Protein AF-A0A9D6IR10-F1 (afdb_monomer_lite)

Structure (mmCIF, N/CA/C/O backbone):
data_AF-A0A9D6IR10-F1
#
_entry.id   AF-A0A9D6IR10-F1
#
loop_
_atom_site.group_PDB
_atom_site.id
_atom_site.type_symbol
_atom_site.label_atom_id
_atom_site.label_alt_id
_atom_site.label_comp_id
_atom_site.label_asym_id
_atom_site.label_entity_id
_atom_site.label_seq_id
_atom_site.pdbx_PDB_ins_code
_atom_site.Cartn_x
_atom_site.Cartn_y
_atom_site.Cartn_z
_atom_site.occupancy
_atom_site.B_iso_or_equiv
_atom_site.auth_seq_id
_atom_site.auth_comp_id
_atom_site.auth_asym_id
_atom_site.auth_atom_id
_atom_site.pdbx_PDB_model_num
ATOM 1 N N . MET A 1 1 ? 39.940 59.283 -10.645 1.00 39.09 1 MET A N 1
ATOM 2 C CA . MET A 1 1 ? 38.970 59.937 -11.542 1.00 39.09 1 MET A CA 1
ATOM 3 C C . MET A 1 1 ? 37.811 58.976 -11.679 1.00 39.09 1 MET A C 1
ATOM 5 O O . MET A 1 1 ? 38.055 57.796 -11.892 1.00 39.09 1 MET A O 1
ATOM 9 N N . ALA A 1 2 ? 36.616 59.454 -11.348 1.00 41.75 2 ALA A N 1
ATOM 10 C CA . ALA A 1 2 ? 35.380 58.697 -11.434 1.00 41.75 2 ALA A CA 1
ATOM 11 C C . ALA A 1 2 ? 34.982 58.565 -12.905 1.00 41.75 2 ALA A C 1
ATOM 13 O O . ALA A 1 2 ? 35.070 59.559 -13.619 1.00 41.75 2 ALA A O 1
ATOM 14 N N . ASP A 1 3 ? 34.515 57.387 -13.309 1.00 40.91 3 ASP A N 1
ATOM 15 C CA . ASP A 1 3 ? 33.682 57.254 -14.500 1.00 40.91 3 ASP A CA 1
ATOM 16 C C . ASP A 1 3 ? 32.403 56.494 -14.137 1.00 40.91 3 ASP A C 1
ATOM 18 O O . ASP A 1 3 ? 32.371 55.294 -13.867 1.00 40.91 3 ASP A O 1
ATOM 22 N N . GLU A 1 4 ? 31.395 57.342 -13.982 1.00 41.66 4 GLU A N 1
ATOM 23 C CA . GLU A 1 4 ? 29.959 57.216 -14.177 1.00 41.66 4 GLU A CA 1
ATOM 24 C C . GLU A 1 4 ? 29.429 55.892 -14.762 1.00 41.66 4 GLU A C 1
ATOM 26 O O . GLU A 1 4 ? 29.703 55.498 -15.895 1.00 41.66 4 GLU A O 1
ATOM 31 N N . VAL A 1 5 ? 28.548 55.255 -13.987 1.00 42.56 5 VAL A N 1
ATOM 32 C CA . VAL A 1 5 ? 27.621 54.221 -14.454 1.00 42.56 5 VAL A CA 1
ATOM 33 C C . VAL A 1 5 ? 26.553 54.878 -15.331 1.00 42.56 5 VAL A C 1
ATOM 35 O O . VAL A 1 5 ? 25.805 55.732 -14.858 1.00 42.56 5 VAL A O 1
ATOM 38 N N . LYS A 1 6 ? 26.412 54.413 -16.576 1.00 44.34 6 LYS A N 1
ATOM 39 C CA . LYS A 1 6 ? 25.227 54.647 -17.414 1.00 44.34 6 LYS A CA 1
ATOM 40 C C . LYS A 1 6 ? 24.589 53.309 -17.800 1.00 44.34 6 LYS A C 1
ATOM 42 O O . LYS A 1 6 ? 25.288 52.474 -18.372 1.00 44.34 6 LYS A O 1
ATOM 47 N N . PRO A 1 7 ? 23.287 53.093 -17.546 1.00 50.88 7 PRO A N 1
ATOM 48 C CA . PRO A 1 7 ? 22.561 51.965 -18.111 1.00 50.88 7 PRO A CA 1
ATOM 49 C C . PRO A 1 7 ? 21.920 52.351 -19.457 1.00 50.88 7 PRO A C 1
ATOM 51 O O . PRO A 1 7 ? 21.327 53.425 -19.565 1.00 50.88 7 PRO A O 1
ATOM 54 N N . PRO A 1 8 ? 21.961 51.466 -20.460 1.00 45.56 8 PRO A N 1
ATOM 55 C CA . PRO A 1 8 ? 20.918 51.390 -21.479 1.00 45.56 8 PRO A CA 1
ATOM 56 C C . PRO A 1 8 ? 20.295 49.985 -21.452 1.00 45.56 8 PRO A C 1
ATOM 58 O O . PRO A 1 8 ? 20.948 49.014 -21.094 1.00 45.56 8 PRO A O 1
ATOM 61 N N . GLU A 1 9 ? 19.057 49.722 -21.825 1.00 41.12 9 GLU A N 1
ATOM 62 C CA . GLU A 1 9 ? 17.855 50.496 -22.093 1.00 41.12 9 GLU A CA 1
ATOM 63 C C . GLU A 1 9 ? 16.722 49.469 -21.916 1.00 41.12 9 GLU A C 1
ATOM 65 O O . GLU A 1 9 ? 16.920 48.264 -22.093 1.00 41.12 9 GLU A O 1
ATOM 70 N N . SER A 1 10 ? 15.538 49.935 -21.537 1.00 49.16 10 SER A N 1
ATOM 71 C CA . SER A 1 10 ? 14.339 49.113 -21.392 1.00 49.16 10 SER A CA 1
ATOM 72 C C . SER A 1 10 ? 13.921 48.514 -22.743 1.00 49.16 10 SER A C 1
ATOM 74 O O . SER A 1 10 ? 13.229 49.162 -23.526 1.00 49.16 10 SER A O 1
ATOM 76 N N . GLY A 1 11 ? 14.304 47.265 -23.004 1.00 33.31 11 GLY A N 1
ATOM 77 C CA . GLY A 1 11 ? 13.780 46.467 -24.111 1.00 33.31 11 GLY A CA 1
ATOM 78 C C . GLY A 1 11 ? 12.398 45.910 -23.768 1.00 33.31 11 GLY A C 1
ATOM 79 O O . GLY A 1 11 ? 12.260 45.084 -22.870 1.00 33.31 11 GLY A O 1
ATOM 80 N N . SER A 1 12 ? 11.374 46.390 -24.472 1.00 46.75 12 SER A N 1
ATOM 81 C CA . SER A 1 12 ? 9.989 45.913 -24.372 1.00 46.75 12 SER A CA 1
ATOM 82 C C . SER A 1 12 ? 9.859 44.433 -24.784 1.00 46.75 12 SER A C 1
ATOM 84 O O . SER A 1 12 ? 10.605 43.987 -25.657 1.00 46.75 12 SER A O 1
ATOM 86 N N . PRO A 1 13 ? 8.912 43.665 -24.209 1.00 44.34 13 PRO A N 1
ATOM 87 C CA . PRO A 1 13 ? 8.677 42.278 -24.609 1.00 44.34 13 PRO A CA 1
ATOM 88 C C . PRO A 1 13 ? 8.084 42.181 -26.033 1.00 44.34 13 PRO A C 1
ATOM 90 O O . PRO A 1 13 ? 7.290 43.046 -26.415 1.00 44.34 13 PRO A O 1
ATOM 93 N N . PRO A 1 14 ? 8.424 41.140 -26.823 1.00 46.88 14 PRO A N 1
ATOM 94 C CA . PRO A 1 14 ? 7.794 40.880 -28.118 1.00 46.88 14 PRO A CA 1
ATOM 95 C C . PRO A 1 14 ? 6.318 40.432 -27.973 1.00 46.88 14 PRO A C 1
ATOM 97 O O . PRO A 1 14 ? 5.897 40.015 -26.890 1.00 46.88 14 PRO A O 1
ATOM 100 N N . PRO A 1 15 ? 5.514 40.575 -29.044 1.00 40.34 15 PRO A N 1
ATOM 101 C CA . PRO A 1 15 ? 4.059 40.730 -28.985 1.00 40.34 15 PRO A CA 1
ATOM 102 C C . PRO A 1 15 ? 3.294 39.461 -28.586 1.00 40.34 15 PRO A C 1
ATOM 104 O O . PRO A 1 15 ? 3.649 38.346 -28.959 1.00 40.34 15 PRO A O 1
ATOM 107 N N . GLN A 1 16 ? 2.180 39.662 -27.872 1.00 49.44 16 GLN A N 1
ATOM 108 C CA . GLN A 1 16 ? 1.134 38.656 -27.692 1.00 49.44 16 GLN A CA 1
ATOM 109 C C . GLN A 1 16 ? 0.425 38.413 -29.031 1.00 49.44 16 GLN A C 1
ATOM 111 O O . GLN A 1 16 ? -0.456 39.179 -29.418 1.00 49.44 16 GLN A O 1
ATOM 116 N N . GLU A 1 17 ? 0.782 37.336 -29.725 1.00 39.59 17 GLU A N 1
ATOM 117 C CA . GLU A 1 17 ? -0.039 36.787 -30.802 1.00 39.59 17 GLU A CA 1
ATOM 118 C C . GLU A 1 17 ? -0.965 35.688 -30.268 1.00 39.59 17 GLU A C 1
ATOM 120 O O . GLU A 1 17 ? -0.527 34.694 -29.694 1.00 39.59 17 GLU A O 1
ATOM 125 N N . GLY A 1 18 ? -2.265 35.876 -30.512 1.00 34.94 18 GLY A N 1
ATOM 126 C CA . GLY A 1 18 ? -3.213 34.783 -30.714 1.00 34.94 18 GLY A CA 1
ATOM 127 C C . GLY A 1 18 ? -3.841 34.169 -29.466 1.00 34.94 18 GLY A C 1
ATOM 128 O O . GLY A 1 18 ? -3.568 33.023 -29.124 1.00 34.94 18 GLY A O 1
ATOM 129 N N . VAL A 1 19 ? -4.806 34.868 -28.860 1.00 37.44 19 VAL A N 1
ATOM 130 C CA . VAL A 1 19 ? -5.859 34.206 -28.072 1.00 37.44 19 VAL A CA 1
ATOM 131 C C . VAL A 1 19 ? -6.667 33.325 -29.029 1.00 37.44 19 VAL A C 1
ATOM 133 O O . VAL A 1 19 ? -7.565 33.801 -29.721 1.00 37.44 19 VAL A O 1
ATOM 136 N N . GLN A 1 20 ? -6.338 32.038 -29.097 1.00 34.00 20 GLN A N 1
ATOM 137 C CA . GLN A 1 20 ? -7.156 31.060 -29.804 1.00 34.00 20 GLN A CA 1
ATOM 138 C C . GLN A 1 20 ? -8.337 30.698 -28.894 1.00 34.00 20 GLN A C 1
ATOM 140 O O . GLN A 1 20 ? -8.192 29.979 -27.906 1.00 34.00 20 GLN A O 1
ATOM 145 N N . SER A 1 21 ? -9.512 31.261 -29.187 1.00 48.38 21 SER A N 1
ATOM 146 C CA . SER A 1 21 ? -10.774 30.815 -28.593 1.00 48.38 21 SER A CA 1
ATOM 147 C C . SER A 1 21 ? -10.968 29.314 -28.860 1.00 48.38 21 SER A C 1
ATOM 149 O O . SER A 1 21 ? -10.614 28.851 -29.948 1.00 48.38 21 SER A O 1
ATOM 151 N N . PRO A 1 22 ? -11.513 28.532 -27.907 1.00 41.12 22 PRO A N 1
ATOM 152 C CA . PRO A 1 22 ? -11.775 27.118 -28.146 1.00 41.12 22 PRO A CA 1
ATOM 153 C C . PRO A 1 22 ? -12.749 26.951 -29.327 1.00 41.12 22 PRO A C 1
ATOM 155 O O . PRO A 1 22 ? -13.610 27.815 -29.528 1.00 41.12 22 PRO A O 1
ATOM 158 N N . PRO A 1 23 ? -12.614 25.875 -30.126 1.00 40.97 23 PRO A N 1
ATOM 159 C CA . PRO A 1 23 ? -13.434 25.673 -31.315 1.00 40.97 23 PRO A CA 1
ATOM 160 C C . PRO A 1 23 ? -14.930 25.642 -30.954 1.00 40.97 23 PRO A C 1
ATOM 162 O O . PRO A 1 23 ? -15.284 25.181 -29.863 1.00 40.97 23 PRO A O 1
ATOM 165 N N . PRO A 1 24 ? -15.815 26.131 -31.844 1.00 49.72 24 PRO A N 1
ATOM 166 C CA . PRO A 1 24 ? -17.250 26.112 -31.602 1.00 49.72 24 PRO A CA 1
ATOM 167 C C . PRO A 1 24 ? -17.727 24.676 -31.367 1.00 49.72 24 PRO A C 1
ATOM 169 O O . PRO A 1 24 ? -17.269 23.735 -32.019 1.00 49.72 24 PRO A O 1
ATOM 172 N N . ALA A 1 25 ? -18.635 24.513 -30.403 1.00 44.00 25 ALA A N 1
ATOM 173 C CA . ALA A 1 25 ? -19.250 23.226 -30.115 1.00 44.00 25 ALA A CA 1
ATOM 174 C C . ALA A 1 25 ? -19.924 22.667 -31.386 1.00 44.00 25 ALA A C 1
ATOM 176 O O . ALA A 1 25 ? -20.535 23.443 -32.124 1.00 44.00 25 ALA A O 1
ATOM 177 N N . PRO A 1 26 ? -19.833 21.351 -31.651 1.00 43.53 26 PRO A N 1
ATOM 178 C CA . PRO A 1 26 ? -20.508 20.743 -32.790 1.00 43.53 26 PRO A CA 1
ATOM 179 C C . PRO A 1 26 ? -22.015 21.008 -32.713 1.00 43.53 26 PRO A C 1
ATOM 181 O O . PRO A 1 26 ? -22.643 20.802 -31.671 1.00 43.53 26 PRO A O 1
ATOM 184 N N . GLU A 1 27 ? -22.573 21.495 -33.821 1.00 44.41 27 GLU A N 1
ATOM 185 C CA . GLU A 1 27 ? -23.997 21.778 -33.972 1.00 44.41 27 GLU A CA 1
ATOM 186 C C . GLU A 1 27 ? -24.821 20.521 -33.666 1.00 44.41 27 GLU A C 1
ATOM 188 O O . GLU A 1 27 ? -24.582 19.441 -34.213 1.00 44.41 27 GLU A O 1
ATOM 193 N N . ALA A 1 28 ? -25.807 20.655 -32.775 1.00 45.44 28 ALA A N 1
ATOM 194 C CA . ALA A 1 28 ? -26.810 19.618 -32.589 1.00 45.44 28 ALA A CA 1
ATOM 195 C C . ALA A 1 28 ? -27.564 19.425 -33.917 1.00 45.44 28 ALA A C 1
ATOM 197 O O . ALA A 1 28 ? -27.948 20.424 -34.533 1.00 45.44 28 ALA A O 1
ATOM 198 N N . PRO A 1 29 ? -27.802 18.182 -34.375 1.00 33.94 29 PRO A N 1
ATOM 199 C CA . PRO A 1 29 ? -28.503 17.960 -35.626 1.00 33.94 29 PRO A CA 1
ATOM 200 C C . PRO A 1 29 ? -29.891 18.602 -35.562 1.00 33.94 29 PRO A C 1
ATOM 202 O O . PRO A 1 29 ? -30.700 18.321 -34.674 1.00 33.94 29 PRO A O 1
ATOM 205 N N . VAL A 1 30 ? -30.131 19.488 -36.527 1.00 33.84 30 VAL A N 1
ATOM 206 C CA . VAL A 1 30 ? -31.415 20.123 -36.808 1.00 33.84 30 VAL A CA 1
ATOM 207 C C . VAL A 1 30 ? -32.464 19.027 -36.994 1.00 33.84 30 VAL A C 1
ATOM 209 O O . VAL A 1 30 ? -32.404 18.243 -37.941 1.00 33.84 30 VAL A O 1
ATOM 212 N N . ALA A 1 31 ? -33.442 18.980 -36.089 1.00 39.81 31 ALA A N 1
ATOM 213 C CA . ALA A 1 31 ? -34.666 18.214 -36.271 1.00 39.81 31 ALA A CA 1
ATOM 214 C C . ALA A 1 31 ? -35.485 18.872 -37.393 1.00 39.81 31 ALA A C 1
ATOM 216 O O . ALA A 1 31 ? -36.268 19.790 -37.163 1.00 39.81 31 ALA A O 1
ATOM 217 N N . GLY A 1 32 ? -35.246 18.441 -38.629 1.00 31.56 32 GLY A N 1
ATOM 218 C CA . GLY A 1 32 ? -36.067 18.787 -39.779 1.00 31.56 32 GLY A CA 1
ATOM 219 C C . GLY A 1 32 ? -37.165 17.748 -39.977 1.00 31.56 32 GLY A C 1
ATOM 220 O O . GLY A 1 32 ? -36.864 16.588 -40.244 1.00 31.56 32 GLY A O 1
ATOM 221 N N . GLY A 1 33 ? -38.423 18.184 -39.885 1.00 27.17 33 GLY A N 1
ATOM 222 C CA . GLY A 1 33 ? -39.567 17.446 -40.425 1.00 27.17 33 GLY A CA 1
ATOM 223 C C . GLY A 1 33 ? -40.806 17.420 -39.536 1.00 27.17 33 GLY A C 1
ATOM 224 O O . GLY A 1 33 ? -41.173 16.370 -39.023 1.00 27.17 33 GLY A O 1
ATOM 225 N N . GLU A 1 34 ? -41.483 18.561 -39.399 1.00 37.78 34 GLU A N 1
ATOM 226 C CA . GLU A 1 34 ? -42.936 18.583 -39.165 1.00 37.78 34 GLU A CA 1
ATOM 227 C C . GLU A 1 34 ? -43.646 18.070 -40.447 1.00 37.78 34 GLU A C 1
ATOM 229 O O . GLU A 1 34 ? -43.081 18.213 -41.537 1.00 37.78 34 GLU A O 1
ATOM 234 N N . PRO A 1 35 ? -44.868 17.498 -40.373 1.00 45.56 35 PRO A N 1
ATOM 235 C CA . PRO A 1 35 ? -46.001 18.406 -40.243 1.00 45.56 35 PRO A CA 1
ATOM 236 C C . PRO A 1 35 ? -47.174 17.935 -39.367 1.00 45.56 35 PRO A C 1
ATOM 238 O O . PRO A 1 35 ? -47.549 16.767 -39.315 1.00 45.56 35 PRO A O 1
ATOM 241 N N . ALA A 1 36 ? -47.824 18.969 -38.831 1.00 34.91 36 ALA A N 1
ATOM 242 C CA . ALA A 1 36 ? -49.267 19.147 -38.707 1.00 34.91 36 ALA A CA 1
ATOM 243 C C . ALA A 1 36 ? -50.008 18.440 -37.562 1.00 34.91 36 ALA A C 1
ATOM 245 O O . ALA A 1 36 ? -50.268 17.242 -37.562 1.00 34.91 36 ALA A O 1
ATOM 246 N N . GLY A 1 37 ? -50.519 19.272 -36.653 1.00 28.59 37 GLY A N 1
ATOM 247 C CA . GLY A 1 37 ? -51.637 18.916 -35.785 1.00 28.59 37 GLY A CA 1
ATOM 248 C C . GLY A 1 37 ? -51.801 19.900 -34.639 1.00 28.59 37 GLY A C 1
ATOM 249 O O . GLY A 1 37 ? -51.257 19.696 -33.560 1.00 28.59 37 GLY A O 1
ATOM 250 N N . GLY A 1 38 ? -52.518 20.998 -34.885 1.00 34.81 38 GLY A N 1
ATOM 251 C CA . GLY A 1 38 ? -52.788 22.039 -33.898 1.00 34.81 38 GLY A CA 1
ATOM 252 C C . GLY A 1 38 ? -53.452 21.533 -32.612 1.00 34.81 38 GLY A C 1
ATOM 253 O O . GLY A 1 38 ? -54.141 20.518 -32.594 1.00 34.81 38 GLY A O 1
ATOM 254 N N . GLY A 1 39 ? -53.269 22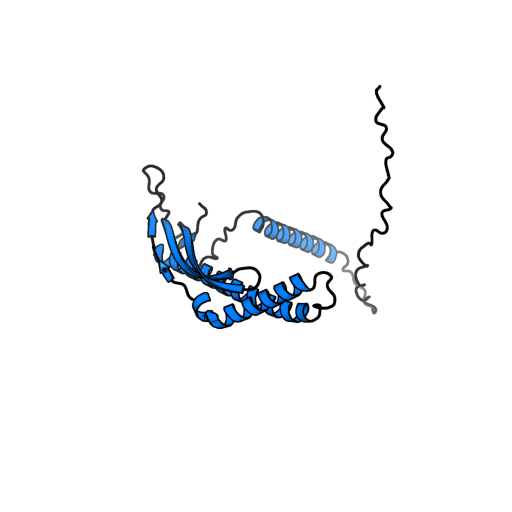.291 -31.527 1.00 36.72 39 GLY A N 1
ATOM 255 C CA . GLY A 1 39 ? -54.034 22.089 -30.296 1.00 36.72 39 GLY A CA 1
ATOM 256 C C . GLY A 1 39 ? -53.289 22.460 -29.017 1.00 36.72 39 GLY A C 1
ATOM 257 O O . GLY A 1 39 ? -52.692 21.614 -28.362 1.00 36.72 39 GLY A O 1
ATOM 258 N N . SER A 1 40 ? -53.357 23.741 -28.646 1.00 47.53 40 SER A N 1
ATOM 259 C CA . SER A 1 40 ? -53.513 24.193 -27.250 1.00 47.53 40 SER A CA 1
ATOM 260 C C . SER A 1 40 ? -52.714 23.462 -26.145 1.00 47.53 40 SER A C 1
ATOM 262 O O . SER A 1 40 ? -53.305 22.813 -25.287 1.00 47.53 40 SER A O 1
ATOM 264 N N . LYS A 1 41 ? -51.379 23.599 -26.082 1.00 39.50 41 LYS A N 1
ATOM 265 C CA . LYS A 1 41 ? -50.577 23.115 -24.923 1.00 39.50 41 LYS A CA 1
ATOM 266 C C . LYS A 1 41 ? -49.440 24.046 -24.471 1.00 39.50 41 LYS A C 1
ATOM 268 O O . LYS A 1 41 ? -48.590 23.652 -23.678 1.00 39.50 41 LYS A O 1
ATOM 273 N N . LYS A 1 42 ? -49.421 25.311 -24.910 1.00 41.84 42 LYS A N 1
ATOM 274 C CA . LYS A 1 42 ? -48.302 26.238 -24.625 1.00 41.84 42 LYS A CA 1
ATOM 275 C C . LYS A 1 42 ? -48.219 26.771 -23.182 1.00 41.84 42 LYS A C 1
ATOM 277 O O . LYS A 1 42 ? -47.240 27.431 -22.860 1.00 41.84 42 LYS A O 1
ATOM 282 N N . LYS A 1 43 ? -49.174 26.471 -22.289 1.00 44.16 43 LYS A N 1
ATOM 283 C CA . LYS A 1 43 ? -49.119 26.918 -20.877 1.00 44.16 43 LYS A CA 1
ATOM 284 C C . LYS A 1 43 ? -48.700 25.848 -19.859 1.00 44.16 43 LYS A C 1
ATOM 286 O O . LYS A 1 43 ? -48.306 26.217 -18.762 1.00 44.16 43 LYS A O 1
ATOM 291 N N . LEU A 1 44 ? -48.712 24.555 -20.204 1.00 39.22 44 LEU A N 1
ATOM 292 C CA . LEU A 1 44 ? -48.334 23.490 -19.255 1.00 39.22 44 LEU A CA 1
ATOM 293 C C . LEU A 1 44 ? -46.834 23.142 -19.271 1.00 39.22 44 LEU A C 1
ATOM 295 O O . LEU A 1 44 ? -46.294 22.718 -18.254 1.00 39.22 44 LEU A O 1
ATOM 299 N N . MET A 1 45 ? -46.138 23.358 -20.391 1.00 44.81 45 MET A N 1
ATOM 300 C CA . MET A 1 45 ? -44.713 23.009 -20.519 1.00 44.81 45 MET A CA 1
ATOM 301 C C . MET A 1 45 ? -43.771 24.006 -19.823 1.00 44.81 45 MET A C 1
ATOM 303 O O . MET A 1 45 ? -42.705 23.614 -19.356 1.00 44.81 45 MET A O 1
ATOM 307 N N . ALA A 1 46 ? -44.173 25.274 -19.671 1.00 48.03 46 ALA A N 1
ATOM 308 C CA . ALA A 1 46 ? -43.362 26.278 -18.974 1.00 48.03 46 ALA A CA 1
ATOM 309 C C . ALA A 1 46 ? -43.331 26.060 -17.446 1.00 48.03 46 ALA A C 1
ATOM 311 O O . ALA A 1 46 ? -42.299 26.268 -16.813 1.00 48.03 46 ALA A O 1
ATOM 312 N N . ALA A 1 47 ? -44.432 25.574 -16.859 1.00 48.50 47 ALA A N 1
ATOM 313 C CA . ALA A 1 47 ? -44.490 25.230 -15.437 1.00 48.50 47 ALA A CA 1
ATOM 314 C C . ALA A 1 47 ? -43.685 23.957 -15.120 1.00 48.50 47 ALA A C 1
ATOM 316 O O . ALA A 1 47 ? -42.995 23.903 -14.105 1.00 48.50 47 ALA A O 1
ATOM 317 N N . ALA A 1 48 ? -43.699 22.965 -16.017 1.00 50.75 48 ALA A N 1
ATOM 318 C CA . ALA A 1 48 ? -42.889 21.756 -15.869 1.00 50.75 48 ALA A CA 1
ATOM 319 C C . ALA A 1 48 ? -41.380 22.045 -15.997 1.00 50.75 48 ALA A C 1
ATOM 321 O O . ALA A 1 48 ? -40.590 21.504 -15.225 1.00 50.75 48 ALA A O 1
ATOM 322 N N . GLY A 1 49 ? -40.983 22.945 -16.907 1.00 49.84 49 GLY A N 1
ATOM 323 C CA . GLY A 1 49 ? -39.586 23.365 -17.066 1.00 49.84 49 GLY A CA 1
ATOM 324 C C . GLY A 1 49 ? -39.039 24.133 -15.858 1.00 49.84 49 GLY A C 1
ATOM 325 O O . GLY A 1 49 ? -37.922 23.869 -15.417 1.00 49.84 49 GLY A O 1
ATOM 326 N N . GLY A 1 50 ? -39.845 25.024 -15.268 1.00 54.09 50 GLY A N 1
ATOM 327 C CA . GLY A 1 50 ? -39.466 25.766 -14.060 1.00 54.09 50 GLY A CA 1
ATOM 328 C C . GLY A 1 50 ? -39.287 24.865 -12.836 1.00 54.09 50 GLY A C 1
ATOM 329 O O . GLY A 1 50 ? -38.313 25.013 -12.101 1.00 54.09 50 GLY A O 1
ATOM 330 N N . VAL A 1 51 ? -40.175 23.881 -12.652 1.00 60.44 51 VAL A N 1
ATOM 331 C CA . VAL A 1 51 ? -40.062 22.900 -11.560 1.00 60.44 51 VAL A CA 1
ATOM 332 C C . VAL A 1 51 ? -38.868 21.970 -11.780 1.00 60.44 51 VAL A C 1
ATOM 334 O O . VAL A 1 51 ? -38.127 21.716 -10.837 1.00 60.44 51 VAL A O 1
ATOM 337 N N . ALA A 1 52 ? -38.617 21.514 -13.011 1.00 58.91 52 ALA A N 1
ATOM 338 C CA . ALA A 1 52 ? -37.458 20.674 -13.315 1.00 58.91 52 ALA A CA 1
ATOM 339 C C . ALA A 1 52 ? -36.128 21.403 -13.064 1.00 58.91 52 ALA A C 1
ATOM 341 O O . ALA A 1 52 ? -35.212 20.817 -12.491 1.00 58.91 52 ALA A O 1
ATOM 342 N N . ALA A 1 53 ? -36.038 22.689 -13.417 1.00 64.12 53 ALA A N 1
ATOM 343 C CA . ALA A 1 53 ? -34.871 23.514 -13.119 1.00 64.12 53 ALA A CA 1
ATOM 344 C C . ALA A 1 53 ? -34.689 23.724 -11.606 1.00 64.12 53 ALA A C 1
ATOM 346 O O . ALA A 1 53 ? -33.576 23.599 -11.106 1.00 64.12 53 ALA A O 1
ATOM 347 N N . LEU A 1 54 ? -35.771 23.961 -10.858 1.00 63.34 54 LEU A N 1
ATOM 348 C CA . LEU A 1 54 ? -35.731 24.078 -9.395 1.00 63.34 54 LEU A CA 1
ATOM 349 C C . LEU A 1 54 ? -35.305 22.773 -8.715 1.00 63.34 54 LEU A C 1
ATOM 351 O O . LEU A 1 54 ? -34.518 22.805 -7.774 1.00 63.34 54 LEU A O 1
ATOM 355 N N . VAL A 1 55 ? -35.776 21.626 -9.211 1.00 69.25 55 VAL A N 1
ATOM 356 C CA . VAL A 1 55 ? -35.363 20.305 -8.721 1.00 69.25 55 VAL A CA 1
ATOM 357 C C . VAL A 1 55 ? -33.900 20.044 -9.061 1.00 69.25 55 VAL A C 1
ATOM 359 O O . VAL A 1 55 ? -33.164 19.596 -8.193 1.00 69.25 55 VAL A O 1
ATOM 362 N N . LEU A 1 56 ? -33.441 20.372 -10.271 1.00 66.94 56 LEU A N 1
ATOM 363 C CA . LEU A 1 56 ? -32.031 20.239 -10.646 1.00 66.94 56 LEU A CA 1
ATOM 364 C C . LEU A 1 56 ? -31.130 21.140 -9.803 1.00 66.94 56 LEU A C 1
ATOM 366 O O . LEU A 1 56 ? -30.115 20.671 -9.303 1.00 66.94 56 LEU A O 1
ATOM 370 N N . VAL A 1 57 ? -31.515 22.395 -9.576 1.00 69.69 57 VAL A N 1
ATOM 371 C CA . VAL A 1 57 ? -30.773 23.314 -8.703 1.00 69.69 57 VAL A CA 1
ATOM 372 C C . VAL A 1 57 ? -30.786 22.811 -7.260 1.00 69.69 57 VAL A C 1
ATOM 374 O O . VAL A 1 57 ? -29.740 22.805 -6.624 1.00 69.69 57 VAL A O 1
ATOM 377 N N . ALA A 1 58 ? -31.910 22.303 -6.752 1.00 63.38 58 ALA A N 1
ATOM 378 C CA . ALA A 1 58 ? -31.975 21.701 -5.421 1.00 63.38 58 ALA A CA 1
ATOM 379 C C . ALA A 1 58 ? -31.115 20.430 -5.312 1.00 63.38 58 ALA A C 1
ATOM 381 O O . ALA A 1 58 ? -30.443 20.240 -4.305 1.00 63.38 58 ALA A O 1
ATOM 382 N N . VAL A 1 59 ? -31.081 19.587 -6.347 1.00 67.56 59 VAL A N 1
ATOM 383 C CA . VAL A 1 59 ? -30.236 18.386 -6.412 1.00 67.56 59 VAL A CA 1
ATOM 384 C C . VAL A 1 59 ? -28.761 18.768 -6.488 1.00 67.56 59 VAL A C 1
ATOM 386 O O . VAL A 1 59 ? -27.958 18.186 -5.768 1.00 67.56 59 VAL A O 1
ATOM 389 N N . VAL A 1 60 ? -28.392 19.774 -7.282 1.00 63.44 60 VAL A N 1
ATOM 390 C CA . VAL A 1 60 ? -27.016 20.285 -7.360 1.00 63.44 60 VAL A CA 1
ATOM 391 C C . VAL A 1 60 ? -26.610 20.932 -6.039 1.00 63.44 60 VAL A C 1
ATOM 393 O O . VAL A 1 60 ? -25.532 20.634 -5.544 1.00 63.44 60 VAL A O 1
ATOM 396 N N . ILE A 1 61 ? -27.472 21.726 -5.400 1.00 60.31 61 ILE A N 1
ATOM 397 C CA . ILE A 1 61 ? -27.213 22.283 -4.065 1.00 60.31 61 ILE A CA 1
ATOM 398 C C . ILE A 1 61 ? -27.102 21.162 -3.028 1.00 60.31 61 ILE A C 1
ATOM 400 O O . ILE A 1 61 ? -26.203 21.215 -2.201 1.00 60.31 61 ILE A O 1
ATOM 404 N N . MET A 1 62 ? -27.935 20.117 -3.077 1.00 56.91 62 MET A N 1
ATOM 405 C CA . MET A 1 62 ? -27.801 18.954 -2.190 1.00 56.91 62 MET A CA 1
ATOM 406 C C . MET A 1 62 ? -26.516 18.162 -2.452 1.00 56.91 62 MET A C 1
ATOM 408 O O . MET A 1 62 ? -25.922 17.660 -1.502 1.00 56.91 62 MET A O 1
ATOM 412 N N . LEU A 1 63 ? -26.076 18.047 -3.707 1.00 54.50 63 LEU A N 1
ATOM 413 C CA . LEU A 1 63 ? -24.822 17.390 -4.078 1.00 54.50 63 LEU A CA 1
ATOM 414 C C . LEU A 1 63 ? -23.610 18.218 -3.637 1.00 54.50 63 LEU A C 1
ATOM 416 O O . LEU A 1 63 ? -22.680 17.657 -3.067 1.00 54.50 63 LEU A O 1
ATOM 420 N N . 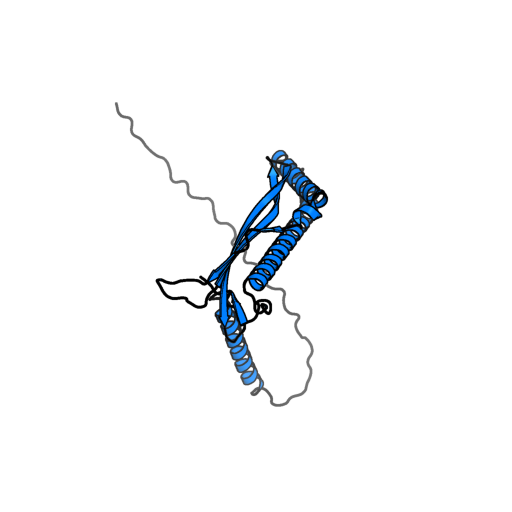VAL A 1 64 ? -23.657 19.542 -3.811 1.00 53.16 64 VAL A N 1
ATOM 421 C CA . VAL A 1 64 ? -22.599 20.480 -3.405 1.00 53.16 64 VAL A CA 1
ATOM 422 C C . VAL A 1 64 ? -22.542 20.629 -1.880 1.00 53.16 64 VAL A C 1
ATOM 424 O O . VAL A 1 64 ? -21.462 20.600 -1.294 1.00 53.16 64 VAL A O 1
ATOM 427 N N . ALA A 1 65 ? -23.693 20.683 -1.204 1.00 50.72 65 ALA A N 1
ATOM 428 C CA . ALA A 1 65 ? -23.781 20.666 0.257 1.00 50.72 65 ALA A CA 1
ATOM 429 C C . ALA A 1 65 ? -23.343 19.317 0.854 1.00 50.72 65 ALA A C 1
ATOM 431 O O . ALA A 1 65 ? -22.891 19.279 1.993 1.00 50.72 65 ALA A O 1
ATOM 432 N N . LYS A 1 66 ? -23.418 18.215 0.089 1.00 47.59 66 LYS A N 1
ATOM 433 C CA . LYS A 1 66 ? -22.798 16.929 0.450 1.00 47.59 66 LYS A CA 1
ATOM 434 C C . LYS A 1 66 ? -21.308 16.836 0.118 1.00 47.59 66 LYS A C 1
ATOM 436 O O . LYS A 1 66 ? -20.660 15.930 0.633 1.00 47.59 66 LYS A O 1
ATOM 441 N N . SER A 1 67 ? -20.761 17.717 -0.722 1.00 35.47 67 SER A N 1
ATOM 442 C CA . SER A 1 67 ? -19.351 17.668 -1.137 1.00 35.47 67 SER A CA 1
ATOM 443 C C . SER A 1 67 ? -18.461 18.738 -0.499 1.00 35.47 67 SER A C 1
ATOM 445 O O . SER A 1 67 ? -17.243 18.658 -0.626 1.00 35.47 67 SER A O 1
ATOM 447 N N . CYS A 1 68 ? -19.026 19.708 0.220 1.00 35.88 68 CYS A N 1
ATOM 448 C CA . CYS A 1 68 ? -18.275 20.695 0.996 1.00 35.88 68 CYS A CA 1
ATOM 449 C C . CYS A 1 68 ? -18.531 20.510 2.492 1.00 35.88 68 CYS A C 1
ATOM 451 O O . CYS A 1 68 ? -19.267 21.268 3.114 1.00 35.88 68 CYS A O 1
ATOM 453 N N . GLY A 1 69 ? -17.909 19.484 3.067 1.00 35.41 69 GLY A N 1
ATOM 454 C CA . GLY A 1 69 ? -17.938 19.257 4.506 1.00 35.41 69 GLY A CA 1
ATOM 455 C C . GLY A 1 69 ? -17.875 17.781 4.842 1.00 35.41 69 GLY A C 1
ATOM 456 O O . GLY A 1 69 ? -18.901 17.126 4.929 1.00 35.41 69 GLY A O 1
ATOM 457 N N . GLU A 1 70 ? -16.654 17.311 5.089 1.00 37.34 70 GLU A N 1
ATOM 458 C CA . GLU A 1 70 ? -16.363 16.098 5.853 1.00 37.34 70 GLU A CA 1
ATOM 459 C C . GLU A 1 70 ? -16.706 14.764 5.170 1.00 37.34 70 GLU A C 1
ATOM 461 O O . GLU A 1 70 ? -17.823 14.480 4.754 1.00 37.34 70 GLU A O 1
ATOM 466 N N . TYR A 1 71 ? -15.722 13.865 5.144 1.00 36.41 71 TYR A N 1
ATOM 467 C CA . TYR A 1 71 ? -15.920 12.433 4.923 1.00 36.41 71 TYR A CA 1
ATOM 468 C C . TYR A 1 71 ? -16.689 11.802 6.104 1.00 36.41 71 TYR A C 1
ATOM 470 O O . TYR A 1 71 ? -16.212 10.873 6.748 1.00 36.41 71 TYR A O 1
ATOM 478 N N . SER A 1 72 ? -17.876 12.313 6.420 1.00 36.38 72 SER A N 1
ATOM 479 C CA . SER A 1 72 ? -18.843 11.652 7.282 1.00 36.38 72 SER A CA 1
ATOM 480 C C . SER A 1 72 ? -19.881 11.037 6.364 1.00 36.38 72 SER A C 1
ATOM 482 O O . SER A 1 72 ? -20.840 11.686 5.956 1.00 36.38 72 SER A O 1
ATOM 484 N N . VAL A 1 73 ? -19.656 9.784 5.971 1.00 32.31 73 VAL A N 1
ATOM 485 C CA . VAL A 1 73 ? -20.715 8.969 5.379 1.00 32.31 73 VAL A CA 1
ATOM 486 C C . VAL A 1 73 ? -21.365 8.201 6.527 1.00 32.31 73 VAL A C 1
ATOM 488 O O . VAL A 1 73 ? -20.789 7.213 6.994 1.00 32.31 73 VAL A O 1
ATOM 491 N N . PRO A 1 74 ? -22.559 8.597 7.011 1.00 40.62 74 PRO A N 1
ATOM 492 C CA . PRO A 1 74 ? -23.292 7.776 7.954 1.00 40.62 74 PRO A CA 1
ATOM 493 C C . PRO A 1 74 ? -23.745 6.522 7.198 1.00 40.62 74 PRO A C 1
ATOM 495 O O . PRO A 1 74 ? -24.654 6.577 6.375 1.00 40.62 74 PRO A O 1
ATOM 498 N N . GLY A 1 75 ? -23.089 5.390 7.459 1.00 37.12 75 GLY A N 1
ATOM 499 C CA . GLY A 1 75 ? -23.521 4.079 6.967 1.00 37.12 75 GLY A CA 1
ATOM 500 C C . GLY A 1 75 ? -22.722 3.447 5.823 1.00 37.12 75 GLY A C 1
ATOM 501 O O . GLY A 1 75 ? -23.151 2.396 5.361 1.00 37.12 75 GLY A O 1
ATOM 502 N N . ALA A 1 76 ? -21.579 4.003 5.398 1.00 35.28 76 ALA A N 1
ATOM 503 C CA . ALA A 1 76 ? -20.692 3.356 4.408 1.00 35.28 76 ALA A CA 1
ATOM 504 C C . ALA A 1 76 ? -19.404 2.758 5.006 1.00 35.28 76 ALA A C 1
ATOM 506 O O . ALA A 1 76 ? -18.434 2.523 4.293 1.00 35.28 76 ALA A O 1
ATOM 507 N N . GLY A 1 77 ? -19.389 2.505 6.316 1.00 40.69 77 GLY A N 1
ATOM 508 C CA . GLY A 1 77 ? -18.437 1.572 6.916 1.00 40.69 77 GLY A CA 1
ATOM 509 C C . GLY A 1 77 ? -19.031 0.159 6.917 1.00 40.69 77 GLY A C 1
ATOM 510 O O . GLY A 1 77 ? -20.259 0.039 7.013 1.00 40.69 77 GLY A O 1
ATOM 511 N N . PRO A 1 78 ? -18.215 -0.909 6.823 1.00 40.50 78 PRO A N 1
ATOM 512 C CA . PRO A 1 78 ? -18.702 -2.275 7.016 1.00 40.50 78 PRO A CA 1
ATOM 513 C C . PRO A 1 78 ? -19.531 -2.358 8.308 1.00 40.50 78 PRO A C 1
ATOM 515 O O . PRO A 1 78 ? -19.281 -1.608 9.249 1.00 40.50 78 PRO A O 1
ATOM 518 N N . LYS A 1 79 ? -20.551 -3.230 8.371 1.00 43.38 79 LYS A N 1
ATOM 519 C CA . LYS A 1 79 ? -21.257 -3.514 9.636 1.00 43.38 79 LYS A CA 1
ATOM 520 C C . LYS A 1 79 ? -20.224 -4.080 10.612 1.00 43.38 79 LYS A C 1
ATOM 522 O O . LYS A 1 79 ? -19.924 -5.268 10.577 1.00 43.38 79 LYS A O 1
ATOM 527 N N . LEU A 1 80 ? -19.650 -3.204 11.425 1.00 47.81 80 LEU A N 1
ATOM 528 C CA . LEU A 1 80 ? -18.617 -3.550 12.381 1.00 47.81 80 LEU A CA 1
ATOM 529 C C . LEU A 1 80 ? -19.261 -4.449 13.442 1.00 47.81 80 LEU A C 1
ATOM 531 O O . LEU A 1 80 ? -20.270 -4.086 14.048 1.00 47.81 80 LEU A O 1
ATOM 535 N N . THR A 1 81 ? -18.702 -5.649 13.587 1.00 51.75 81 THR A N 1
ATOM 536 C CA . THR A 1 81 ? -18.999 -6.628 14.642 1.00 51.75 81 THR A CA 1
ATOM 537 C C . THR A 1 81 ? -18.980 -5.982 16.030 1.00 51.75 81 THR A C 1
ATOM 539 O O . THR A 1 81 ? -18.407 -4.910 16.186 1.00 51.75 81 THR A O 1
ATOM 542 N N . ASP A 1 82 ? -19.511 -6.643 17.061 1.00 60.31 82 ASP A N 1
ATOM 543 C CA . ASP A 1 82 ? -19.608 -6.087 18.428 1.00 60.31 82 ASP A CA 1
ATOM 544 C C . ASP A 1 82 ? -18.271 -5.650 19.075 1.00 60.31 82 ASP A C 1
ATOM 546 O O . ASP A 1 82 ? -18.284 -4.938 20.080 1.00 60.31 82 ASP A O 1
ATOM 550 N N . ASP A 1 83 ? -17.135 -6.009 18.475 1.00 78.56 83 ASP A N 1
ATOM 551 C CA . ASP A 1 83 ? -15.769 -5.791 18.954 1.00 78.56 83 ASP A CA 1
ATOM 552 C C . ASP A 1 83 ? -14.999 -4.758 18.097 1.00 78.56 83 ASP A C 1
ATOM 554 O O . ASP A 1 83 ? -14.885 -4.903 16.873 1.00 78.56 83 ASP A O 1
ATOM 558 N N . ALA A 1 84 ? -14.451 -3.726 18.752 1.00 77.69 84 ALA A N 1
ATOM 559 C CA . ALA A 1 84 ? -13.682 -2.646 18.134 1.00 77.69 84 ALA A CA 1
ATOM 560 C C . ALA A 1 84 ? -12.355 -3.126 17.514 1.00 77.69 84 ALA A C 1
ATOM 562 O O . ALA A 1 84 ? -11.901 -2.544 16.529 1.00 77.69 84 ALA A O 1
ATOM 563 N N . GLU A 1 85 ? -11.751 -4.206 18.020 1.00 84.19 85 GLU A N 1
ATOM 564 C CA . GLU A 1 85 ? -10.541 -4.778 17.415 1.00 84.19 85 GLU A CA 1
ATOM 565 C C . GLU A 1 85 ? -10.831 -5.419 16.062 1.00 84.19 85 GLU A C 1
ATOM 567 O O . GLU A 1 85 ? -10.116 -5.189 15.085 1.00 84.19 85 GLU A O 1
ATOM 572 N N . LYS A 1 86 ? -11.906 -6.210 15.982 1.00 84.75 86 LYS A N 1
ATOM 573 C CA . LYS A 1 86 ? -12.365 -6.814 14.723 1.00 84.75 86 LYS A CA 1
ATOM 574 C C . LYS A 1 86 ? -12.752 -5.739 13.716 1.00 84.75 86 LYS A C 1
ATOM 576 O O . LYS A 1 86 ? -12.420 -5.843 12.536 1.00 84.75 86 LYS A O 1
ATOM 581 N N . ALA A 1 87 ? -13.414 -4.693 14.203 1.00 81.75 87 ALA A N 1
ATOM 582 C CA . ALA A 1 87 ? -13.773 -3.534 13.412 1.00 81.75 87 ALA A CA 1
ATOM 583 C C . ALA A 1 87 ? -12.538 -2.823 12.830 1.00 81.75 87 ALA A C 1
ATOM 585 O O . ALA A 1 87 ? -12.492 -2.533 11.634 1.00 81.75 87 ALA A O 1
ATOM 586 N N . GLY A 1 88 ? -11.520 -2.600 13.664 1.00 86.44 88 GLY A N 1
ATOM 587 C CA . GLY A 1 88 ? -10.250 -2.009 13.262 1.00 86.44 88 GLY A CA 1
ATOM 588 C C . GLY A 1 88 ? -9.494 -2.859 12.246 1.00 86.44 88 GLY A C 1
ATOM 589 O O . GLY A 1 88 ? -9.108 -2.339 11.204 1.00 86.44 88 GLY A O 1
ATOM 590 N N . LYS A 1 89 ? -9.357 -4.172 12.480 1.00 89.25 89 LYS A N 1
ATOM 591 C CA . LYS A 1 89 ? -8.708 -5.099 11.533 1.00 89.25 89 LYS A CA 1
ATOM 592 C C . LYS A 1 89 ? -9.393 -5.097 10.167 1.00 89.25 89 LYS A C 1
ATOM 594 O O . LYS A 1 89 ? -8.720 -4.909 9.164 1.00 89.25 89 LYS A O 1
ATOM 599 N N . SER A 1 90 ? -10.724 -5.189 10.131 1.00 87.12 90 SER A N 1
ATOM 600 C CA . SER A 1 90 ? -11.479 -5.143 8.871 1.00 87.12 90 SER A CA 1
ATOM 601 C C . SER A 1 90 ? -11.273 -3.832 8.105 1.00 87.12 90 SER A C 1
ATOM 603 O O . SER A 1 90 ? -11.227 -3.835 6.875 1.00 87.12 90 SER A O 1
ATOM 605 N N . LEU A 1 91 ? -11.132 -2.707 8.813 1.00 88.19 91 LEU A N 1
ATOM 606 C CA . LEU A 1 91 ? -10.831 -1.428 8.177 1.00 88.19 91 LEU A CA 1
ATOM 607 C C . LEU A 1 91 ? -9.395 -1.380 7.636 1.00 88.19 91 LEU A C 1
ATOM 609 O O . LEU A 1 91 ? -9.181 -0.839 6.554 1.00 88.19 91 LEU A O 1
ATOM 613 N N . VAL A 1 92 ? -8.425 -1.957 8.350 1.00 91.88 92 VAL A N 1
ATOM 614 C CA . VAL A 1 92 ? -7.040 -2.097 7.867 1.00 91.88 92 VAL A CA 1
ATOM 615 C C . VAL A 1 92 ? -7.000 -2.973 6.619 1.00 91.88 92 VAL A C 1
ATOM 617 O O . VAL A 1 92 ? -6.390 -2.570 5.633 1.00 91.88 92 VAL A O 1
ATOM 620 N N . ASP A 1 93 ? -7.713 -4.100 6.617 1.00 90.75 93 ASP A N 1
ATOM 621 C CA . ASP A 1 93 ? -7.801 -4.994 5.460 1.00 90.75 93 ASP A CA 1
ATOM 622 C C . ASP A 1 93 ? -8.323 -4.258 4.220 1.00 90.75 93 ASP A C 1
ATOM 624 O O . ASP A 1 93 ? -7.738 -4.344 3.140 1.00 90.75 93 ASP A O 1
ATOM 628 N N . PHE A 1 94 ? -9.368 -3.444 4.388 1.00 91.19 94 PHE A N 1
ATOM 629 C CA . PHE A 1 94 ? -9.897 -2.605 3.314 1.00 91.19 94 PHE A CA 1
ATOM 630 C C . PHE A 1 94 ? -8.879 -1.563 2.808 1.00 91.19 94 PHE A C 1
ATOM 632 O O . PHE A 1 94 ? -8.758 -1.341 1.600 1.00 91.19 94 PHE A O 1
ATOM 639 N N . GLN A 1 95 ? -8.127 -0.913 3.704 1.00 92.31 95 GLN A N 1
ATOM 640 C CA . GLN A 1 95 ? -7.090 0.054 3.309 1.00 92.31 95 GLN A CA 1
ATOM 641 C C . GLN A 1 95 ? -5.937 -0.624 2.556 1.00 92.31 95 GLN A C 1
ATOM 643 O O . GLN A 1 95 ? -5.423 -0.073 1.580 1.00 92.31 95 GLN A O 1
ATOM 648 N N . GLU A 1 96 ? -5.549 -1.826 2.975 1.00 92.00 96 GLU A N 1
ATOM 649 C CA . GLU A 1 96 ? -4.505 -2.621 2.330 1.00 92.00 96 GLU A CA 1
ATOM 650 C C . GLU A 1 96 ? -4.951 -3.177 0.970 1.00 92.00 96 GLU A C 1
ATOM 652 O O . GLU A 1 96 ? -4.168 -3.174 0.015 1.00 92.00 96 GLU A O 1
ATOM 657 N N . GLU A 1 97 ? -6.223 -3.552 0.818 1.00 92.00 97 GLU A N 1
ATOM 658 C CA . GLU A 1 97 ? -6.809 -3.894 -0.481 1.00 92.00 97 GLU A CA 1
ATOM 659 C C . GLU A 1 97 ? -6.800 -2.688 -1.431 1.00 92.00 97 GLU A C 1
ATOM 661 O O . GLU A 1 97 ? -6.363 -2.797 -2.580 1.00 92.00 97 GLU A O 1
ATOM 666 N N . LYS A 1 98 ? -7.191 -1.505 -0.943 1.00 92.38 98 LYS A N 1
ATOM 667 C CA . LYS A 1 98 ? -7.121 -0.260 -1.719 1.00 92.38 98 LYS A CA 1
ATOM 668 C C . LYS A 1 98 ? -5.687 0.065 -2.146 1.00 92.38 98 LYS A C 1
ATOM 670 O O . LYS A 1 98 ? -5.466 0.462 -3.291 1.00 92.38 98 LYS A O 1
ATOM 675 N N . ARG A 1 99 ? -4.703 -0.126 -1.260 1.00 92.69 99 ARG A N 1
ATOM 676 C CA . ARG A 1 99 ? -3.274 0.016 -1.588 1.00 92.69 99 ARG A CA 1
ATOM 677 C C . ARG A 1 99 ? -2.872 -0.950 -2.702 1.00 92.69 99 ARG A C 1
ATOM 679 O O . ARG A 1 99 ? -2.229 -0.536 -3.667 1.00 92.69 99 ARG A O 1
ATOM 686 N N . TRP A 1 100 ? -3.259 -2.219 -2.589 1.00 94.56 100 TRP A N 1
ATOM 687 C CA . TRP A 1 100 ? -2.968 -3.236 -3.597 1.00 94.56 100 TRP A CA 1
ATOM 688 C C . TRP A 1 100 ? -3.591 -2.905 -4.964 1.00 94.56 100 TRP A C 1
ATOM 690 O O . TRP A 1 100 ? -2.927 -3.032 -5.993 1.00 94.56 100 TRP A O 1
ATOM 700 N N . LEU A 1 101 ? -4.833 -2.419 -4.993 1.00 94.50 101 LEU A N 1
ATOM 701 C CA . LEU A 1 101 ? -5.478 -1.933 -6.217 1.00 94.50 101 LEU A CA 1
ATOM 702 C C . LEU A 1 101 ? -4.748 -0.723 -6.814 1.00 94.50 101 LEU A C 1
ATOM 704 O O . LEU A 1 101 ? -4.520 -0.681 -8.021 1.00 94.50 101 LEU A O 1
ATO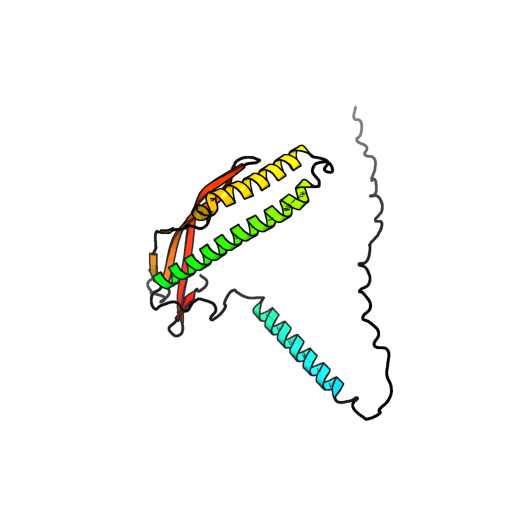M 708 N N . GLY A 1 102 ? -4.314 0.226 -5.981 1.00 93.88 102 GLY A N 1
ATOM 709 C CA . GLY A 1 102 ? -3.520 1.374 -6.429 1.00 93.88 102 GLY A CA 1
ATOM 710 C C . GLY A 1 102 ? -2.187 0.968 -7.066 1.00 93.88 102 GLY A C 1
ATOM 711 O O . GLY A 1 102 ? -1.777 1.551 -8.069 1.00 93.88 102 GLY A O 1
ATOM 712 N N . LEU A 1 103 ? -1.532 -0.065 -6.530 1.00 93.94 103 LEU A N 1
ATOM 713 C CA . LEU A 1 103 ? -0.310 -0.630 -7.102 1.00 93.94 103 LEU A CA 1
ATOM 714 C C . LEU A 1 103 ? -0.552 -1.305 -8.460 1.00 93.94 103 LEU A C 1
ATOM 716 O O . LEU A 1 103 ? 0.242 -1.108 -9.376 1.00 93.94 103 LEU A O 1
ATOM 720 N N . GLN A 1 104 ? -1.646 -2.058 -8.610 1.00 95.62 104 GLN A N 1
ATOM 721 C CA . GLN A 1 104 ? -2.029 -2.638 -9.904 1.00 95.62 104 GLN A CA 1
ATOM 722 C C . GLN A 1 104 ? -2.314 -1.549 -10.942 1.00 95.62 104 GLN A C 1
ATOM 724 O O . GLN A 1 104 ? -1.742 -1.582 -12.026 1.00 95.62 104 GLN A O 1
ATOM 729 N N . TYR A 1 105 ? -3.090 -0.528 -10.572 1.00 94.94 105 TYR A N 1
ATOM 730 C CA . TYR A 1 105 ? -3.378 0.605 -11.451 1.00 94.94 105 TYR A CA 1
ATOM 731 C C . TYR A 1 105 ? -2.108 1.350 -11.885 1.00 94.94 105 TYR A C 1
ATOM 733 O O . TYR A 1 105 ? -1.960 1.715 -13.049 1.00 94.94 105 TYR A O 1
ATOM 741 N N . ALA A 1 106 ? -1.159 1.565 -10.967 1.00 93.12 106 ALA A N 1
ATOM 742 C CA . ALA A 1 106 ? 0.121 2.186 -11.301 1.00 93.12 106 ALA A CA 1
ATOM 743 C C . ALA A 1 106 ? 0.937 1.339 -12.287 1.00 93.12 106 ALA A C 1
ATOM 745 O O . ALA A 1 106 ? 1.592 1.901 -13.163 1.00 93.12 106 ALA A O 1
ATOM 746 N N . ARG A 1 107 ? 0.892 0.010 -12.153 1.00 94.75 107 ARG A N 1
ATOM 747 C CA . ARG A 1 107 ? 1.518 -0.920 -13.092 1.00 94.75 107 ARG A CA 1
ATOM 748 C C . ARG A 1 107 ? 0.866 -0.855 -14.469 1.00 94.75 107 ARG A C 1
ATOM 750 O O . ARG A 1 107 ? 1.592 -0.673 -15.436 1.00 94.75 107 ARG A O 1
ATOM 757 N N . ASP A 1 108 ? -0.458 -0.932 -14.548 1.00 93.94 108 ASP A N 1
ATOM 758 C CA . ASP A 1 108 ? -1.178 -0.899 -15.828 1.00 93.94 108 ASP A CA 1
ATOM 759 C C . ASP A 1 108 ? -0.934 0.430 -16.556 1.00 93.94 108 ASP A C 1
ATOM 761 O O . ASP A 1 108 ? -0.526 0.450 -17.712 1.00 93.94 108 ASP A O 1
ATOM 765 N N . LYS A 1 109 ? -1.015 1.555 -15.833 1.00 92.31 109 LYS A N 1
ATOM 766 C CA . LYS A 1 109 ? -0.704 2.876 -16.392 1.00 92.31 109 LYS A CA 1
ATOM 767 C C . LYS A 1 109 ? 0.729 2.976 -16.931 1.00 92.31 109 LYS A C 1
ATOM 769 O O . LYS A 1 109 ? 0.954 3.660 -17.925 1.00 92.31 109 LYS A O 1
ATOM 774 N N . ARG A 1 110 ? 1.712 2.371 -16.256 1.00 92.00 110 ARG A N 1
ATOM 775 C CA . ARG A 1 110 ? 3.116 2.385 -16.705 1.00 92.00 110 ARG A CA 1
ATOM 776 C C . ARG A 1 110 ? 3.327 1.495 -17.927 1.00 92.00 110 ARG A C 1
ATOM 778 O O . ARG A 1 110 ? 4.086 1.884 -18.805 1.00 92.00 110 ARG A O 1
ATOM 785 N N . ASP A 1 111 ? 2.640 0.360 -18.004 1.00 92.31 111 ASP A N 1
ATOM 786 C CA . ASP A 1 111 ? 2.664 -0.544 -19.161 1.00 92.31 111 ASP A CA 1
ATOM 787 C C . ASP A 1 111 ? 2.098 0.143 -20.419 1.00 92.31 111 ASP A C 1
ATOM 789 O O . ASP A 1 111 ? 2.743 0.177 -21.472 1.00 92.31 111 ASP A O 1
ATOM 793 N N . ASP A 1 112 ? 0.963 0.835 -20.271 1.00 88.69 112 ASP A N 1
ATOM 794 C CA . ASP A 1 112 ? 0.371 1.654 -21.335 1.00 88.69 112 ASP A CA 1
ATOM 795 C C . ASP A 1 112 ? 1.325 2.778 -21.786 1.00 88.69 112 ASP A C 1
ATOM 797 O O . ASP A 1 112 ? 1.514 3.031 -22.979 1.00 88.69 112 ASP A O 1
ATOM 801 N N . GLN A 1 113 ? 1.969 3.454 -20.827 1.00 84.50 113 GLN A N 1
ATOM 802 C CA . GLN A 1 113 ? 2.915 4.538 -21.108 1.00 84.50 113 GLN A CA 1
ATOM 803 C C . GLN A 1 113 ? 4.216 4.053 -21.751 1.00 84.50 113 GLN A C 1
ATOM 805 O O . GLN A 1 113 ? 4.778 4.777 -22.569 1.00 84.50 113 GLN A O 1
ATOM 810 N N . MET A 1 114 ? 4.683 2.850 -21.418 1.00 83.12 114 MET A N 1
ATOM 811 C CA . MET A 1 114 ? 5.877 2.240 -22.007 1.00 83.12 114 MET A CA 1
ATOM 812 C C . MET A 1 114 ? 5.720 2.030 -23.509 1.00 83.12 114 MET A C 1
ATOM 814 O O . MET A 1 114 ? 6.607 2.392 -24.287 1.00 83.12 114 MET A O 1
ATOM 818 N N . SER A 1 115 ? 4.561 1.514 -23.919 1.00 75.12 115 SER A N 1
ATOM 819 C CA . SER A 1 115 ? 4.230 1.332 -25.333 1.00 75.12 115 SER A CA 1
ATOM 820 C C . SER A 1 115 ? 4.270 2.665 -26.081 1.00 75.12 115 SER A C 1
ATOM 822 O O . SER A 1 115 ? 4.881 2.756 -27.142 1.00 75.12 115 SER A O 1
ATOM 824 N N . TYR A 1 116 ? 3.715 3.726 -25.485 1.00 77.75 116 TYR A N 1
ATOM 825 C CA . TYR A 1 116 ? 3.784 5.072 -26.049 1.00 77.75 116 TYR A CA 1
ATOM 826 C C . TYR A 1 116 ? 5.227 5.598 -26.105 1.00 77.75 116 TYR A C 1
ATOM 828 O O . TYR A 1 116 ? 5.664 6.038 -27.161 1.00 77.75 116 TYR A O 1
ATOM 836 N N . TRP A 1 117 ? 5.999 5.524 -25.014 1.00 75.25 117 TRP A N 1
ATOM 837 C CA . TRP A 1 117 ? 7.345 6.106 -24.942 1.00 75.25 117 TRP A CA 1
ATOM 838 C C . TRP A 1 117 ? 8.376 5.414 -25.834 1.00 75.25 117 TRP A C 1
ATOM 840 O O . TRP A 1 117 ? 9.221 6.079 -26.430 1.00 75.25 117 TRP A O 1
ATOM 850 N N . SER A 1 118 ? 8.288 4.096 -26.004 1.00 72.62 118 SER A N 1
ATOM 851 C CA . SER A 1 118 ? 9.199 3.361 -26.891 1.00 72.62 118 SER A CA 1
ATOM 852 C C . SER A 1 118 ? 9.218 3.899 -28.335 1.00 72.62 118 SER A C 1
ATOM 854 O O . SER A 1 118 ? 10.254 3.835 -28.994 1.00 72.62 118 SER A O 1
ATOM 856 N N . GLY A 1 119 ? 8.123 4.516 -28.800 1.00 73.25 119 GLY A N 1
ATOM 857 C CA . GLY A 1 119 ? 8.015 5.111 -30.135 1.00 73.25 119 GLY A CA 1
ATOM 858 C C . GLY A 1 119 ? 8.720 6.460 -30.325 1.00 73.25 119 GLY A C 1
ATOM 859 O O . GLY A 1 119 ? 8.859 6.899 -31.464 1.00 73.25 119 GLY A O 1
ATOM 860 N N . PHE A 1 120 ? 9.176 7.124 -29.254 1.00 74.50 120 PHE A N 1
ATOM 861 C CA . PHE A 1 120 ? 9.714 8.496 -29.317 1.00 74.50 120 PHE A CA 1
ATOM 862 C C . PHE A 1 120 ? 11.200 8.621 -28.964 1.00 74.50 120 PHE A C 1
ATOM 864 O O . PHE A 1 120 ? 11.716 9.732 -28.997 1.00 74.50 120 PHE A O 1
ATOM 871 N N . VAL A 1 121 ? 11.909 7.525 -28.663 1.00 70.50 121 VAL A N 1
ATOM 872 C CA . VAL A 1 121 ? 13.310 7.548 -28.172 1.00 70.50 121 VAL A CA 1
ATOM 873 C C . VAL A 1 121 ? 14.264 8.349 -29.067 1.00 70.50 121 VAL A C 1
ATOM 875 O O . VAL A 1 121 ? 15.189 8.962 -28.553 1.00 70.50 121 VAL A O 1
ATOM 878 N N . GLY A 1 122 ? 14.029 8.390 -30.381 1.00 66.06 122 GLY A N 1
ATOM 879 C CA . GLY A 1 122 ? 14.846 9.147 -31.343 1.00 66.06 122 GLY A CA 1
ATOM 880 C C . GLY A 1 122 ? 14.319 10.540 -31.708 1.00 66.06 122 GLY A C 1
ATOM 881 O O . GLY A 1 122 ? 14.843 11.154 -32.631 1.00 66.06 122 GLY A O 1
ATOM 882 N N . LEU A 1 123 ? 13.257 11.016 -31.051 1.00 70.25 123 LEU A N 1
ATOM 883 C CA . LEU A 1 123 ? 12.590 12.295 -31.342 1.00 70.25 123 LEU A CA 1
ATOM 884 C C . LEU A 1 123 ? 12.700 13.307 -30.190 1.00 70.25 123 LEU A C 1
ATOM 886 O O . LEU A 1 123 ? 12.176 14.414 -30.293 1.00 70.25 123 LEU A O 1
ATOM 890 N N . VAL A 1 124 ? 13.344 12.925 -29.087 1.00 77.19 124 VAL A N 1
ATOM 891 C CA . VAL A 1 124 ? 13.554 13.767 -27.903 1.00 77.19 124 VAL A CA 1
ATOM 892 C C . VAL A 1 124 ? 14.972 14.323 -27.867 1.00 77.19 124 VAL A C 1
ATOM 894 O O . VAL A 1 124 ? 15.927 13.638 -28.215 1.00 77.19 124 VAL A O 1
ATOM 897 N N . GLU A 1 125 ? 15.086 15.569 -27.411 1.00 75.50 125 GLU A N 1
ATOM 898 C CA . GLU A 1 125 ? 16.343 16.323 -27.341 1.00 75.50 125 GLU A CA 1
ATOM 899 C C . GLU A 1 125 ? 17.349 15.713 -26.347 1.00 75.50 125 GLU A C 1
ATOM 901 O O . GLU A 1 125 ? 18.545 15.677 -26.626 1.00 75.50 125 GLU A O 1
ATOM 906 N N . ASP A 1 126 ? 16.866 15.156 -25.230 1.00 81.88 126 ASP A N 1
ATOM 907 C CA . ASP A 1 126 ? 17.681 14.405 -24.266 1.00 81.88 126 ASP A CA 1
ATOM 908 C C . ASP A 1 126 ? 17.401 12.898 -24.360 1.00 81.88 126 ASP A C 1
ATOM 910 O O . ASP A 1 126 ? 16.590 12.318 -23.631 1.00 81.88 126 ASP A O 1
ATOM 914 N N . GLU A 1 127 ? 18.090 12.246 -25.295 1.00 85.06 127 GLU A N 1
ATOM 915 C CA . GLU A 1 127 ? 17.973 10.807 -25.537 1.00 85.06 127 GLU A CA 1
ATOM 916 C C . GLU A 1 127 ? 18.438 9.962 -24.332 1.00 85.06 127 GLU A C 1
ATOM 918 O O . GLU A 1 127 ? 17.935 8.856 -24.106 1.00 85.06 127 GLU A O 1
ATOM 923 N N . THR A 1 128 ? 19.386 10.463 -23.533 1.00 85.31 128 THR A N 1
ATOM 924 C CA . THR A 1 128 ? 19.971 9.700 -22.420 1.00 85.31 128 THR A CA 1
ATOM 925 C C . THR A 1 128 ? 19.017 9.638 -21.235 1.00 85.31 128 THR A C 1
ATOM 927 O O . THR A 1 128 ? 18.751 8.542 -20.728 1.00 85.31 128 THR A O 1
ATOM 930 N N . ASP A 1 129 ? 18.453 10.776 -20.817 1.00 84.38 129 ASP A N 1
ATOM 931 C CA . ASP A 1 129 ? 17.425 10.790 -19.770 1.00 84.38 129 ASP A CA 1
ATOM 932 C C . ASP A 1 129 ? 16.213 9.951 -20.189 1.00 84.38 129 ASP A C 1
ATOM 934 O O . ASP A 1 129 ? 15.683 9.155 -19.409 1.00 84.38 129 ASP A O 1
ATOM 938 N N . TYR A 1 130 ? 15.835 10.029 -21.465 1.00 85.50 130 TYR A N 1
ATOM 939 C CA . TYR A 1 130 ? 14.707 9.273 -21.985 1.00 85.50 130 TYR A CA 1
ATOM 940 C C . TYR A 1 130 ? 14.926 7.753 -21.965 1.00 85.50 130 TYR A C 1
ATOM 942 O O . TYR A 1 130 ? 14.052 7.005 -21.514 1.00 85.50 130 TYR A O 1
ATOM 950 N N . LYS A 1 131 ? 16.106 7.273 -22.381 1.00 86.12 131 LYS A N 1
ATOM 951 C CA . LYS A 1 131 ? 16.480 5.851 -22.272 1.00 86.12 131 LYS A CA 1
ATOM 952 C C . LYS A 1 131 ? 16.505 5.381 -20.820 1.00 86.12 131 LYS A C 1
ATOM 954 O O . LYS A 1 131 ? 15.997 4.300 -20.518 1.00 86.12 131 LYS A O 1
ATOM 959 N N . ASN A 1 132 ? 17.034 6.197 -19.909 1.00 88.88 132 ASN A N 1
ATOM 960 C CA . ASN A 1 132 ? 17.029 5.890 -18.478 1.00 88.88 132 ASN A CA 1
ATOM 961 C C . ASN A 1 132 ? 15.604 5.807 -17.924 1.00 88.88 132 ASN A C 1
ATOM 963 O O . ASN A 1 132 ? 15.290 4.917 -17.132 1.00 88.88 132 ASN A O 1
ATOM 967 N N . LYS A 1 133 ? 14.720 6.701 -18.371 1.00 87.25 133 LYS A N 1
ATOM 968 C CA . LYS A 1 133 ? 13.306 6.699 -18.010 1.00 87.25 133 LYS A CA 1
ATOM 969 C C . LYS A 1 133 ? 12.610 5.423 -18.478 1.00 87.25 133 LYS A C 1
ATOM 971 O O . LYS A 1 133 ? 11.952 4.794 -17.659 1.00 87.25 133 LYS A O 1
ATOM 976 N N . LEU A 1 134 ? 12.791 5.019 -19.735 1.00 88.81 134 LEU A N 1
ATOM 977 C CA . LEU A 1 134 ? 12.247 3.762 -20.259 1.00 88.81 134 LEU A CA 1
ATOM 978 C C . LEU A 1 134 ? 12.748 2.557 -19.472 1.00 88.81 134 LEU A C 1
ATOM 980 O O . LEU A 1 134 ? 11.945 1.795 -18.944 1.00 88.81 134 LEU A O 1
ATOM 984 N N . LYS A 1 135 ? 14.067 2.445 -19.291 1.00 90.94 135 LYS A N 1
ATOM 985 C CA . LYS A 1 135 ? 14.667 1.357 -18.515 1.00 90.94 135 LYS A CA 1
ATOM 986 C C . LYS A 1 135 ? 14.120 1.307 -17.087 1.00 90.94 135 LYS A C 1
ATOM 988 O O . LYS A 1 135 ? 13.860 0.231 -16.553 1.00 90.94 135 LYS A O 1
ATOM 993 N N . ARG A 1 136 ? 13.886 2.471 -16.472 1.00 91.25 136 ARG A N 1
ATOM 994 C CA . ARG A 1 136 ? 13.256 2.570 -15.151 1.00 91.25 136 ARG A CA 1
ATOM 995 C C . ARG A 1 136 ? 11.832 2.039 -15.127 1.00 91.25 136 ARG A C 1
ATOM 997 O O . ARG A 1 136 ? 11.446 1.401 -14.149 1.00 91.25 136 ARG A O 1
ATOM 1004 N N . GLU A 1 137 ? 11.041 2.334 -16.145 1.00 91.94 137 GLU A N 1
ATOM 1005 C CA . GLU A 1 137 ? 9.674 1.832 -16.245 1.00 91.94 137 GLU A CA 1
ATOM 1006 C C . GLU A 1 137 ? 9.648 0.325 -16.555 1.00 91.94 137 GLU A C 1
ATOM 1008 O O . GLU A 1 137 ? 8.919 -0.415 -15.898 1.00 91.94 137 GLU A O 1
ATOM 1013 N N . GLU A 1 138 ? 10.519 -0.172 -17.437 1.00 93.25 138 GLU A N 1
ATOM 1014 C CA . GLU A 1 138 ? 10.696 -1.612 -17.686 1.00 93.25 138 GLU A CA 1
ATOM 1015 C C . GLU A 1 138 ? 11.065 -2.367 -16.408 1.00 93.25 138 GLU A C 1
ATOM 1017 O O . GLU A 1 138 ? 10.438 -3.372 -16.057 1.00 93.25 138 GLU A O 1
ATOM 1022 N N . ASN A 1 139 ? 12.045 -1.848 -15.665 1.00 94.62 139 ASN A N 1
ATOM 1023 C CA . ASN A 1 139 ? 12.455 -2.409 -14.385 1.00 94.62 139 ASN A CA 1
ATOM 1024 C C . ASN A 1 139 ? 11.320 -2.365 -13.356 1.00 94.62 139 ASN A C 1
ATOM 1026 O O . ASN A 1 139 ? 11.152 -3.325 -12.609 1.00 94.62 139 ASN A O 1
ATOM 1030 N N . TYR A 1 140 ? 10.499 -1.308 -13.328 1.00 94.12 140 TYR A N 1
ATOM 1031 C CA . TYR A 1 140 ? 9.311 -1.275 -12.468 1.00 94.12 140 TYR A CA 1
ATOM 1032 C C . TYR A 1 140 ? 8.375 -2.446 -12.777 1.00 94.12 140 TYR A C 1
ATOM 1034 O O . TYR A 1 140 ? 7.996 -3.192 -11.871 1.00 94.12 140 TYR A O 1
ATOM 1042 N N . LEU A 1 141 ? 8.005 -2.613 -14.052 1.00 95.50 141 LEU A N 1
ATOM 1043 C CA . LEU A 1 141 ? 7.060 -3.639 -14.499 1.00 95.50 141 LEU A CA 1
ATOM 1044 C C . LEU A 1 141 ? 7.600 -5.046 -14.222 1.00 95.50 141 LEU A C 1
ATOM 1046 O O . LEU A 1 141 ? 6.868 -5.909 -13.726 1.00 95.50 141 LEU A O 1
ATOM 1050 N N . LYS A 1 142 ? 8.897 -5.254 -14.472 1.00 96.12 142 LYS A N 1
ATOM 1051 C CA . LYS A 1 142 ? 9.604 -6.499 -14.170 1.00 96.12 142 LYS A CA 1
ATOM 1052 C C . LYS A 1 142 ? 9.597 -6.796 -12.670 1.00 96.12 142 LYS A C 1
ATOM 1054 O O . LYS A 1 142 ? 9.072 -7.836 -12.269 1.00 96.12 142 LYS A O 1
ATOM 1059 N N . THR A 1 143 ? 10.079 -5.871 -11.835 1.00 96.44 143 THR A N 1
ATOM 1060 C CA . THR A 1 143 ? 10.134 -6.057 -10.377 1.00 96.44 143 THR A CA 1
ATOM 1061 C C . THR A 1 143 ? 8.737 -6.273 -9.792 1.00 96.44 143 THR A C 1
ATOM 1063 O O . THR A 1 143 ? 8.567 -7.129 -8.920 1.00 96.44 143 THR A O 1
ATOM 1066 N N . PHE A 1 144 ? 7.718 -5.562 -10.291 1.00 96.88 144 PHE A N 1
ATOM 1067 C CA . PHE A 1 144 ? 6.324 -5.777 -9.902 1.00 96.88 144 PHE A CA 1
ATOM 1068 C C . PHE A 1 144 ? 5.867 -7.206 -10.207 1.00 96.88 144 PHE A C 1
ATOM 1070 O O . PHE A 1 144 ? 5.318 -7.879 -9.335 1.00 96.88 144 PHE A O 1
ATOM 1077 N N . LYS A 1 145 ? 6.076 -7.675 -11.445 1.00 96.44 145 LYS A N 1
ATOM 1078 C CA . LYS A 1 145 ? 5.621 -8.995 -11.900 1.00 96.44 145 LYS A CA 1
ATOM 1079 C C . LYS A 1 145 ? 6.300 -10.120 -11.123 1.00 96.44 145 LYS A C 1
ATOM 1081 O O . LYS A 1 145 ? 5.618 -11.041 -10.686 1.00 96.44 145 LYS A O 1
ATOM 1086 N N . GLU A 1 146 ? 7.608 -10.014 -10.914 1.00 97.38 146 GLU A N 1
ATOM 1087 C CA . GLU A 1 146 ? 8.409 -11.007 -10.188 1.00 97.38 146 GLU A CA 1
ATOM 1088 C C . GLU A 1 146 ? 8.070 -11.072 -8.691 1.00 97.38 146 GLU A C 1
ATOM 1090 O O . GLU A 1 146 ? 8.241 -12.115 -8.065 1.00 97.38 146 GLU A O 1
ATOM 1095 N N . ASN A 1 147 ? 7.559 -9.982 -8.107 1.00 96.81 147 ASN A N 1
ATOM 1096 C CA . ASN A 1 147 ? 7.295 -9.885 -6.668 1.00 96.81 147 ASN A CA 1
ATOM 1097 C C . ASN A 1 147 ? 5.816 -9.658 -6.325 1.00 96.81 147 ASN A C 1
ATOM 1099 O O . ASN A 1 147 ? 5.502 -9.228 -5.212 1.00 96.81 147 ASN A O 1
ATOM 1103 N N . LYS A 1 148 ? 4.900 -9.963 -7.251 1.00 95.12 148 LYS A N 1
ATOM 1104 C CA . LYS A 1 148 ? 3.458 -9.698 -7.126 1.00 95.12 148 LYS A CA 1
ATOM 1105 C C . LYS A 1 148 ? 2.882 -10.161 -5.784 1.00 95.12 148 LYS A C 1
ATOM 1107 O O . LYS A 1 148 ? 2.215 -9.388 -5.099 1.00 95.12 148 LYS A O 1
ATOM 1112 N N . ASP A 1 149 ? 3.177 -11.396 -5.389 1.00 94.69 149 ASP A N 1
ATOM 1113 C CA . ASP A 1 149 ? 2.615 -11.991 -4.173 1.00 94.69 149 ASP A CA 1
ATOM 1114 C C . ASP A 1 149 ? 3.176 -11.346 -2.902 1.00 94.69 149 ASP A C 1
ATOM 1116 O O . ASP A 1 149 ? 2.429 -11.077 -1.962 1.00 94.69 149 ASP A O 1
ATOM 1120 N N . LYS A 1 150 ? 4.469 -10.993 -2.900 1.00 94.12 150 LYS A N 1
ATOM 1121 C CA . LYS A 1 150 ? 5.100 -10.262 -1.789 1.00 94.12 150 LYS A CA 1
ATOM 1122 C C . LYS A 1 150 ? 4.528 -8.853 -1.638 1.00 94.12 150 LYS A C 1
ATOM 1124 O O . LYS A 1 150 ? 4.364 -8.384 -0.517 1.00 94.12 150 LYS A O 1
ATOM 1129 N N . LEU A 1 151 ? 4.239 -8.181 -2.754 1.00 94.38 151 LEU A N 1
ATOM 1130 C CA . LEU A 1 151 ? 3.665 -6.833 -2.780 1.00 94.38 151 LEU A CA 1
ATOM 1131 C C . LEU A 1 151 ? 2.191 -6.815 -2.360 1.00 94.38 151 LEU A C 1
ATOM 1133 O O . LEU A 1 151 ? 1.733 -5.821 -1.788 1.00 94.38 151 LEU A O 1
ATOM 1137 N N . LYS A 1 152 ? 1.449 -7.894 -2.640 1.00 94.12 152 LYS A N 1
ATOM 1138 C CA . LYS A 1 152 ? 0.064 -8.078 -2.194 1.00 94.12 152 LYS A CA 1
ATOM 1139 C C . LYS A 1 152 ? -0.012 -8.427 -0.707 1.00 94.12 152 LYS A C 1
ATOM 1141 O O . LYS A 1 152 ? -0.885 -7.911 -0.017 1.00 94.12 152 LYS A O 1
ATOM 1146 N N . GLY A 1 153 ? 0.883 -9.293 -0.234 1.00 90.31 153 GLY A N 1
ATOM 1147 C CA . GLY A 1 153 ? 0.898 -9.773 1.144 1.00 90.31 153 GLY A CA 1
ATOM 1148 C C . GLY A 1 153 ? 1.165 -8.672 2.173 1.00 90.31 153 GLY A C 1
ATOM 1149 O O . GLY A 1 153 ? 2.005 -7.791 1.970 1.00 90.31 153 GLY A O 1
ATOM 1150 N N . TYR A 1 154 ? 0.457 -8.755 3.296 1.00 95.00 154 TYR A N 1
ATOM 1151 C CA . TYR A 1 154 ? 0.698 -7.960 4.494 1.00 95.00 154 TYR A CA 1
ATOM 1152 C C . TYR A 1 154 ? 0.317 -8.768 5.741 1.00 95.00 154 TYR A C 1
ATOM 1154 O O . TYR A 1 154 ? -0.473 -9.711 5.666 1.00 95.00 154 TYR A O 1
ATOM 1162 N N . THR A 1 155 ? 0.865 -8.366 6.883 1.00 95.19 155 THR A N 1
ATOM 1163 C CA . THR A 1 155 ? 0.555 -8.904 8.210 1.00 95.19 155 THR A CA 1
ATOM 1164 C C . THR A 1 155 ? 0.172 -7.750 9.126 1.00 95.19 155 THR A C 1
ATOM 1166 O O . THR A 1 155 ? 0.826 -6.709 9.112 1.00 95.19 155 THR A O 1
ATOM 1169 N N . ILE A 1 156 ? -0.879 -7.918 9.927 1.00 94.25 156 ILE A N 1
ATOM 1170 C CA . ILE A 1 156 ? -1.258 -6.942 10.954 1.00 94.25 156 ILE A CA 1
ATOM 1171 C C . ILE A 1 156 ? -0.573 -7.322 12.270 1.00 94.25 156 ILE A C 1
ATOM 1173 O O . ILE A 1 156 ? -0.766 -8.423 12.783 1.00 94.25 156 ILE A O 1
ATOM 1177 N N . GLU A 1 157 ? 0.193 -6.389 12.821 1.00 93.62 157 GLU A N 1
ATOM 1178 C CA . GLU A 1 157 ? 0.965 -6.512 14.057 1.00 93.62 157 GLU A CA 1
ATOM 1179 C C . GLU A 1 157 ? 0.581 -5.400 15.050 1.00 93.62 157 GLU A C 1
ATOM 1181 O O . GLU A 1 157 ? -0.078 -4.420 14.691 1.00 93.62 157 GLU A O 1
ATOM 1186 N N . ASP A 1 158 ? 1.012 -5.540 16.308 1.00 93.12 158 ASP A N 1
ATOM 1187 C CA . ASP A 1 158 ? 0.881 -4.517 17.360 1.00 93.12 158 ASP A CA 1
ATOM 1188 C C . ASP A 1 158 ? -0.553 -3.997 17.584 1.00 93.12 158 ASP A C 1
ATOM 1190 O O . ASP A 1 158 ? -0.761 -2.807 17.823 1.00 93.12 158 ASP A O 1
ATOM 1194 N N . VAL A 1 159 ? -1.554 -4.875 17.482 1.00 91.50 159 VAL A N 1
ATOM 1195 C CA . VAL A 1 159 ? -2.967 -4.497 17.622 1.00 91.50 159 VAL A CA 1
ATOM 1196 C C . VAL A 1 159 ? -3.274 -4.083 19.059 1.00 91.50 159 VAL A C 1
ATOM 1198 O O . VAL A 1 159 ? -3.030 -4.845 19.993 1.00 91.50 159 VAL A O 1
ATOM 1201 N N . LYS A 1 160 ? -3.839 -2.886 19.222 1.00 90.69 160 LYS A N 1
ATOM 1202 C CA . LYS A 1 160 ? -4.306 -2.332 20.496 1.00 90.69 160 LYS A CA 1
ATOM 1203 C C . LYS A 1 160 ? -5.666 -1.670 20.313 1.00 90.69 160 LYS A C 1
ATOM 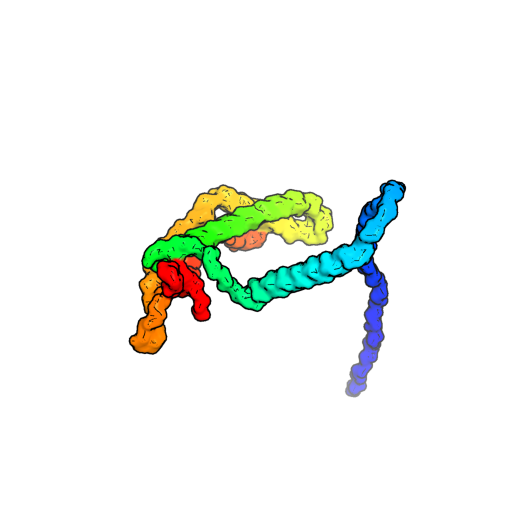1205 O O . LYS A 1 160 ? -5.881 -0.974 19.319 1.00 90.69 160 LYS A O 1
ATOM 1210 N N . ALA A 1 161 ? -6.555 -1.847 21.283 1.00 87.81 161 ALA A N 1
ATOM 1211 C CA . ALA A 1 161 ? -7.834 -1.154 21.355 1.00 87.81 161 ALA A CA 1
ATOM 1212 C C . ALA A 1 161 ? -8.038 -0.590 22.764 1.00 87.81 161 ALA A C 1
ATOM 1214 O O . ALA A 1 161 ? -8.358 -1.319 23.700 1.00 87.81 161 ALA A O 1
ATOM 1215 N N . ASP A 1 162 ? -7.869 0.722 22.901 1.00 87.69 162 ASP A N 1
ATOM 1216 C CA . ASP A 1 162 ? -7.905 1.415 24.186 1.00 87.69 162 ASP A CA 1
ATOM 1217 C C . ASP A 1 162 ? -9.099 2.363 24.256 1.00 87.69 162 ASP A C 1
ATOM 1219 O O . ASP A 1 162 ? -9.409 3.070 23.298 1.00 87.69 162 ASP A O 1
ATOM 1223 N N . LYS A 1 163 ? -9.779 2.430 25.402 1.00 83.81 163 LYS A N 1
ATOM 1224 C CA . LYS A 1 163 ? -10.821 3.443 25.608 1.00 83.81 163 LYS A CA 1
ATOM 1225 C C . LYS A 1 163 ? -10.199 4.835 25.715 1.00 83.81 163 LYS A C 1
ATOM 1227 O O . LYS A 1 163 ? -9.258 5.042 26.480 1.00 83.81 163 LYS A O 1
ATOM 1232 N N . GLU A 1 164 ? -10.763 5.804 25.004 1.00 81.25 164 GLU A N 1
ATOM 1233 C CA . GLU A 1 164 ? -10.320 7.192 25.074 1.00 81.25 164 GLU A CA 1
ATOM 1234 C C . GLU A 1 164 ? -10.741 7.827 26.407 1.00 81.25 164 GLU A C 1
ATOM 1236 O O . GLU A 1 164 ? -11.925 7.856 26.774 1.00 81.25 164 GLU A O 1
ATOM 1241 N N . LYS A 1 165 ? -9.751 8.387 27.105 1.00 79.19 165 LYS A N 1
ATOM 1242 C CA . LYS A 1 165 ? -9.931 9.167 28.329 1.00 79.19 165 LYS A CA 1
ATOM 1243 C C . LYS A 1 165 ? -9.741 10.646 28.028 1.00 79.19 165 LYS A C 1
ATOM 1245 O O . LYS A 1 165 ? -8.786 11.022 27.352 1.00 79.19 165 LYS A O 1
ATOM 1250 N N . LYS A 1 166 ? -10.621 11.484 28.574 1.00 76.12 166 LYS A N 1
ATOM 1251 C CA . LYS A 1 166 ? -10.470 12.941 28.545 1.00 76.12 166 LYS A CA 1
ATOM 1252 C C . LYS A 1 166 ? -10.500 13.451 29.982 1.00 76.12 166 LYS A C 1
ATOM 1254 O O . LYS A 1 166 ? -11.557 13.466 30.609 1.00 76.12 166 LYS A O 1
ATOM 1259 N N . GLY A 1 167 ? -9.330 13.812 30.510 1.00 78.94 167 GLY A N 1
ATOM 1260 C CA . GLY A 1 167 ? -9.152 13.980 31.956 1.00 78.94 167 GLY A CA 1
ATOM 1261 C C . GLY A 1 167 ? -9.415 12.657 32.683 1.00 78.94 167 GLY A C 1
ATOM 1262 O O . GLY A 1 167 ? -8.975 11.605 32.219 1.00 78.94 167 GLY A O 1
ATOM 1263 N N . ASP A 1 168 ? -10.198 12.704 33.759 1.00 72.31 168 ASP A N 1
ATOM 1264 C CA . ASP A 1 168 ? -10.519 11.532 34.588 1.00 72.31 168 ASP A CA 1
ATOM 1265 C C . ASP A 1 168 ? -11.764 10.747 34.124 1.00 72.31 168 ASP A C 1
ATOM 1267 O O . ASP A 1 168 ? -12.178 9.794 34.781 1.00 72.31 168 ASP A O 1
ATOM 1271 N N . THR A 1 169 ? -12.395 11.124 33.001 1.00 64.06 169 THR A N 1
ATOM 1272 C CA . THR A 1 169 ? -13.658 10.512 32.534 1.00 64.06 169 THR A CA 1
ATOM 1273 C C . THR A 1 169 ? -13.474 9.658 31.273 1.00 64.06 169 THR A C 1
ATOM 1275 O O . THR A 1 169 ? -12.829 10.077 30.305 1.00 64.06 169 THR A O 1
ATOM 1278 N N . GLU A 1 170 ? -14.084 8.464 31.255 1.00 72.38 170 GLU A N 1
ATOM 1279 C CA . GLU A 1 170 ? -14.202 7.628 30.050 1.00 72.38 170 GLU A CA 1
ATOM 1280 C C . GLU A 1 170 ? -15.225 8.229 29.074 1.00 72.38 170 GLU A C 1
ATOM 1282 O O . GLU A 1 170 ? -16.378 8.466 29.428 1.00 72.38 170 GLU A O 1
ATOM 1287 N N . THR A 1 171 ? -14.829 8.437 27.816 1.00 71.12 171 THR A N 1
ATOM 1288 C CA . THR A 1 171 ? -15.695 9.060 26.792 1.00 71.12 171 THR A CA 1
ATOM 1289 C C . THR A 1 171 ? -16.585 8.063 26.039 1.00 71.12 171 THR A C 1
ATOM 1291 O O . THR A 1 171 ? -17.380 8.454 25.184 1.00 71.12 171 THR A O 1
ATOM 1294 N N . GLY A 1 172 ? -16.433 6.761 26.305 1.00 77.44 172 GLY A N 1
ATOM 1295 C CA . GLY A 1 172 ? -17.103 5.690 25.557 1.00 77.44 172 GLY A CA 1
ATOM 1296 C C . GLY A 1 172 ? -16.587 5.492 24.123 1.00 77.44 172 GLY A C 1
ATOM 1297 O O . GLY A 1 172 ? -17.143 4.677 23.385 1.00 77.44 172 GLY A O 1
ATOM 1298 N N . ARG A 1 173 ? -15.535 6.216 23.719 1.00 83.50 173 ARG A N 1
ATOM 1299 C CA . ARG A 1 173 ? -14.829 6.040 22.443 1.00 83.50 173 ARG A CA 1
ATOM 1300 C C . ARG A 1 173 ? -13.677 5.052 22.610 1.00 83.50 173 ARG A C 1
ATOM 1302 O O . ARG A 1 173 ? -13.113 4.938 23.696 1.00 83.50 173 ARG A O 1
ATOM 1309 N N . VAL A 1 174 ? -13.330 4.342 21.543 1.00 86.62 174 VAL A N 1
ATOM 1310 C CA . VAL A 1 174 ? -12.234 3.366 21.509 1.00 86.62 174 VAL A CA 1
ATOM 1311 C C . VAL A 1 174 ? -11.255 3.755 20.412 1.00 86.62 174 VAL A C 1
ATOM 1313 O O . VAL A 1 174 ? -11.640 3.895 19.257 1.00 86.62 174 VAL A O 1
ATOM 1316 N N . ILE A 1 175 ? -9.989 3.920 20.766 1.00 89.94 175 ILE A N 1
ATOM 1317 C CA . ILE A 1 175 ? -8.886 4.137 19.841 1.00 89.94 175 ILE A CA 1
ATOM 1318 C C . ILE A 1 175 ? -8.315 2.769 19.497 1.00 89.94 175 ILE A C 1
ATOM 1320 O O . ILE A 1 175 ? -7.715 2.097 20.332 1.00 89.94 175 ILE A O 1
ATOM 1324 N N . PHE A 1 176 ? -8.497 2.367 18.250 1.00 90.69 176 PHE A N 1
ATOM 1325 C CA . PHE A 1 176 ? -7.808 1.232 17.670 1.00 90.69 176 PHE A CA 1
ATOM 1326 C C . PHE A 1 176 ? -6.491 1.702 17.060 1.00 90.69 176 PHE A C 1
ATOM 1328 O O . PHE A 1 176 ? -6.459 2.692 16.326 1.00 90.69 176 PHE A O 1
ATOM 1335 N N . SER A 1 177 ? -5.413 0.971 17.309 1.00 93.75 177 SER A N 1
ATOM 1336 C CA . SER A 1 177 ? -4.142 1.167 16.621 1.00 93.75 177 SER A CA 1
ATOM 1337 C C . SER A 1 177 ? -3.494 -0.166 16.280 1.00 93.75 177 SER A C 1
ATOM 1339 O O . SER A 1 177 ? -3.645 -1.146 17.004 1.00 93.75 177 SER A O 1
ATOM 1341 N N . CYS A 1 178 ? -2.795 -0.212 15.154 1.00 94.81 178 CYS A N 1
ATOM 1342 C CA . CYS A 1 178 ? -1.994 -1.362 14.755 1.00 94.81 178 CYS A CA 1
ATOM 1343 C C . CYS A 1 178 ? -0.923 -0.932 13.752 1.00 94.81 178 CYS A C 1
ATOM 1345 O O . CYS A 1 178 ? -0.916 0.201 13.267 1.00 94.81 178 CYS A O 1
ATOM 1347 N N . ASN A 1 179 ? -0.059 -1.866 13.376 1.00 96.06 179 ASN A N 1
ATOM 1348 C CA . ASN A 1 179 ? 0.866 -1.702 12.268 1.00 96.06 179 ASN A CA 1
ATOM 1349 C C . ASN A 1 179 ? 0.588 -2.756 11.198 1.00 96.06 179 ASN A C 1
ATOM 1351 O O . ASN A 1 179 ? 0.558 -3.943 11.505 1.00 96.06 179 ASN A O 1
ATOM 1355 N N . ALA A 1 180 ? 0.422 -2.347 9.942 1.00 95.81 180 ALA A N 1
ATOM 1356 C CA . ALA A 1 180 ? 0.469 -3.286 8.828 1.00 95.81 180 ALA A CA 1
ATOM 1357 C C . ALA A 1 180 ? 1.908 -3.379 8.321 1.00 95.81 180 ALA A C 1
ATOM 1359 O O . ALA A 1 180 ? 2.508 -2.383 7.910 1.00 95.81 180 ALA A O 1
ATOM 1360 N N . LYS A 1 181 ? 2.465 -4.583 8.360 1.00 96.25 181 LYS A N 1
ATOM 1361 C CA . LYS A 1 181 ? 3.778 -4.914 7.827 1.00 96.25 181 LYS A CA 1
ATOM 1362 C C . LYS A 1 181 ? 3.603 -5.527 6.445 1.00 96.25 181 LYS A C 1
ATOM 1364 O O . LYS A 1 181 ? 2.933 -6.544 6.301 1.00 96.25 181 LYS A O 1
ATOM 1369 N N . GLY A 1 182 ? 4.188 -4.925 5.420 1.00 94.88 182 GLY A N 1
ATOM 1370 C CA . GLY A 1 182 ? 4.109 -5.446 4.058 1.00 94.88 182 GLY A CA 1
ATOM 1371 C C . GLY A 1 182 ? 5.267 -4.963 3.206 1.00 94.88 182 GLY A C 1
ATOM 1372 O O . GLY A 1 182 ? 6.268 -4.479 3.723 1.00 94.88 182 GLY A O 1
ATOM 1373 N N . ASN A 1 183 ? 5.119 -5.076 1.889 1.00 96.50 183 ASN A N 1
ATOM 1374 C CA . ASN A 1 183 ? 6.158 -4.663 0.953 1.00 96.50 183 ASN A CA 1
ATOM 1375 C C . ASN A 1 183 ? 5.675 -3.560 0.008 1.00 96.50 183 ASN A C 1
ATOM 1377 O O . ASN A 1 183 ? 4.500 -3.512 -0.373 1.00 96.50 183 ASN A O 1
ATOM 1381 N N . ARG A 1 184 ? 6.607 -2.704 -0.416 1.00 94.19 184 ARG A N 1
ATOM 1382 C CA . ARG A 1 184 ? 6.401 -1.682 -1.449 1.00 94.19 184 ARG A CA 1
ATOM 1383 C C . ARG A 1 184 ? 7.496 -1.737 -2.508 1.00 94.19 184 ARG A C 1
ATOM 1385 O O . ARG A 1 184 ? 8.577 -2.267 -2.272 1.00 94.19 184 ARG A O 1
ATOM 1392 N N . LEU A 1 185 ? 7.214 -1.148 -3.666 1.00 94.56 185 LEU A N 1
ATOM 1393 C CA . LEU A 1 185 ? 8.232 -0.859 -4.672 1.00 94.56 185 LEU A CA 1
ATOM 1394 C C . LEU A 1 185 ? 8.866 0.498 -4.372 1.00 94.56 185 LEU A C 1
ATOM 1396 O O . LEU A 1 185 ? 8.162 1.498 -4.221 1.00 94.56 185 LEU A O 1
ATOM 1400 N N . ALA A 1 186 ? 10.190 0.528 -4.315 1.00 94.44 186 ALA A N 1
ATOM 1401 C CA . ALA A 1 186 ? 10.971 1.739 -4.127 1.00 94.44 186 ALA A CA 1
ATOM 1402 C C . ALA A 1 186 ? 12.020 1.865 -5.229 1.00 94.44 186 ALA A C 1
ATOM 1404 O O . ALA A 1 186 ? 12.580 0.866 -5.690 1.00 94.44 186 ALA A O 1
ATOM 1405 N N . LYS A 1 187 ? 12.287 3.104 -5.645 1.00 91.62 187 LYS A N 1
ATOM 1406 C CA . LYS A 1 187 ? 13.381 3.390 -6.572 1.00 91.62 187 LYS A CA 1
ATOM 1407 C C . LYS A 1 187 ? 14.713 3.063 -5.906 1.00 91.62 187 LYS A C 1
ATOM 1409 O O . LYS A 1 187 ? 14.915 3.362 -4.730 1.00 91.62 187 LYS A O 1
ATOM 1414 N N . SER A 1 188 ? 15.615 2.479 -6.677 1.00 90.75 188 SER A N 1
ATOM 1415 C CA . SER A 1 188 ? 16.988 2.193 -6.287 1.00 90.75 188 SER A CA 1
ATOM 1416 C C . SER A 1 188 ? 17.905 2.793 -7.347 1.00 90.75 188 SER A C 1
ATOM 1418 O O . SER A 1 188 ? 18.056 2.233 -8.425 1.00 90.75 188 SER A O 1
ATOM 1420 N N . GLY A 1 189 ? 18.471 3.965 -7.069 1.00 88.50 189 GLY A N 1
ATOM 1421 C CA . GLY A 1 189 ? 19.208 4.727 -8.081 1.00 88.50 189 GLY A CA 1
ATOM 1422 C C . GLY A 1 189 ? 18.311 5.236 -9.216 1.00 88.50 189 GLY A C 1
ATOM 1423 O O . GLY A 1 189 ? 17.102 5.421 -9.043 1.00 88.50 189 GLY A O 1
ATOM 1424 N N . ASP A 1 190 ? 18.918 5.470 -10.379 1.00 85.12 190 ASP A N 1
ATOM 1425 C CA . ASP A 1 190 ? 18.271 6.206 -11.473 1.00 85.12 190 ASP A CA 1
ATOM 1426 C C . ASP A 1 190 ? 17.338 5.346 -12.325 1.00 85.12 190 ASP A C 1
ATOM 1428 O O . ASP A 1 190 ? 16.334 5.851 -12.846 1.00 85.12 190 ASP A O 1
ATOM 1432 N N . THR A 1 191 ? 17.649 4.048 -12.442 1.00 89.12 191 THR A N 1
ATOM 1433 C CA . THR A 1 191 ? 16.957 3.123 -13.354 1.00 89.12 191 THR A CA 1
ATOM 1434 C C . THR A 1 191 ? 16.368 1.883 -12.692 1.00 89.12 191 THR A C 1
ATOM 1436 O O . THR A 1 191 ? 15.570 1.206 -13.331 1.00 89.12 191 THR A O 1
ATOM 1439 N N . ASP A 1 192 ? 16.675 1.572 -11.432 1.00 92.38 192 ASP A N 1
ATOM 1440 C CA . ASP A 1 192 ? 16.219 0.317 -10.828 1.00 92.38 192 ASP A CA 1
ATOM 1441 C C . ASP A 1 192 ? 15.068 0.505 -9.836 1.00 92.38 192 ASP A C 1
ATOM 1443 O O . ASP A 1 192 ? 14.844 1.572 -9.253 1.00 92.38 192 ASP A O 1
ATOM 1447 N N . TRP A 1 193 ? 14.333 -0.587 -9.635 1.00 94.94 193 TRP A N 1
ATOM 1448 C CA . TRP A 1 193 ? 13.296 -0.721 -8.620 1.00 94.94 193 TRP A CA 1
ATOM 1449 C C . TRP A 1 193 ? 13.552 -1.962 -7.789 1.00 94.94 193 TRP A C 1
ATOM 1451 O O . TRP A 1 193 ? 13.825 -3.035 -8.327 1.00 94.94 193 TRP A O 1
ATOM 1461 N N . LYS A 1 194 ? 13.390 -1.827 -6.476 1.00 95.94 194 LYS A N 1
ATOM 1462 C CA . LYS A 1 194 ? 13.500 -2.930 -5.525 1.00 95.94 194 LYS A CA 1
ATOM 1463 C C . LYS A 1 194 ? 12.261 -3.022 -4.653 1.00 95.94 194 LYS A C 1
ATOM 1465 O O . LYS A 1 194 ? 11.499 -2.064 -4.506 1.00 95.94 194 LYS A O 1
ATOM 1470 N N . VAL A 1 195 ? 12.084 -4.198 -4.071 1.00 96.44 195 VAL A N 1
ATOM 1471 C CA . VAL A 1 195 ? 11.084 -4.431 -3.038 1.00 96.44 195 VAL A CA 1
ATOM 1472 C C . VAL A 1 195 ? 11.690 -4.053 -1.695 1.00 96.44 195 VAL A C 1
ATOM 1474 O O . VAL A 1 195 ? 12.765 -4.533 -1.343 1.00 96.44 195 VAL A O 1
ATOM 1477 N N . GLU A 1 196 ? 10.999 -3.196 -0.957 1.00 96.38 196 GLU A N 1
ATOM 1478 C CA . GLU A 1 196 ? 11.367 -2.813 0.402 1.00 96.38 196 GLU A CA 1
ATOM 1479 C C . GLU A 1 196 ? 10.246 -3.177 1.366 1.00 96.38 196 GLU A C 1
ATOM 1481 O O . GLU A 1 196 ? 9.062 -3.024 1.046 1.00 96.38 196 GLU A O 1
ATOM 1486 N N . GLU A 1 197 ? 10.636 -3.627 2.555 1.00 95.81 197 GLU A N 1
ATOM 1487 C CA . GLU A 1 197 ? 9.715 -3.796 3.670 1.00 95.81 197 GLU A CA 1
ATOM 1488 C C . GLU A 1 197 ? 9.242 -2.417 4.150 1.00 95.81 197 GLU A C 1
ATOM 1490 O O . GLU A 1 197 ? 10.018 -1.466 4.260 1.00 95.81 197 GLU A O 1
ATOM 1495 N N . GLU A 1 198 ? 7.950 -2.301 4.423 1.00 94.38 198 GLU A N 1
ATOM 1496 C CA . GLU A 1 198 ? 7.328 -1.087 4.926 1.00 94.38 198 GLU A CA 1
ATOM 1497 C C . GLU A 1 198 ? 6.398 -1.432 6.089 1.00 94.38 198 GLU A C 1
ATOM 1499 O O . GLU A 1 198 ? 5.562 -2.337 5.993 1.00 94.38 198 GLU A O 1
ATOM 1504 N N . LYS A 1 199 ? 6.530 -0.672 7.181 1.00 95.19 199 LYS A N 1
ATOM 1505 C CA . LYS A 1 199 ? 5.633 -0.716 8.334 1.00 95.19 199 LYS A CA 1
ATOM 1506 C C . LYS A 1 199 ? 4.724 0.510 8.292 1.00 95.19 199 LYS A C 1
ATOM 1508 O O . LYS A 1 199 ? 5.204 1.638 8.379 1.00 95.19 199 LYS A O 1
ATOM 1513 N N . ARG A 1 200 ? 3.419 0.287 8.137 1.00 93.56 200 ARG A N 1
ATOM 1514 C CA . ARG A 1 200 ? 2.399 1.334 8.012 1.00 93.56 200 ARG A CA 1
ATOM 1515 C C . ARG A 1 200 ? 1.577 1.420 9.302 1.00 93.56 200 ARG A C 1
ATOM 1517 O O . ARG A 1 200 ? 0.844 0.472 9.600 1.00 93.56 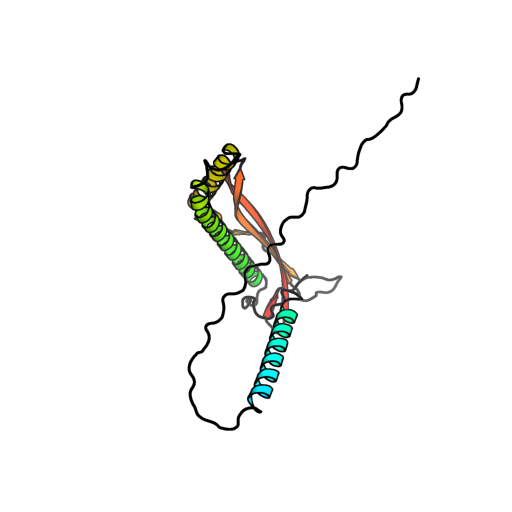200 ARG A O 1
ATOM 1524 N N . PRO A 1 201 ? 1.695 2.509 10.081 1.00 94.81 201 PRO A N 1
ATOM 1525 C CA . PRO A 1 201 ? 0.898 2.683 11.286 1.00 94.81 201 PRO A CA 1
ATOM 1526 C C . PRO A 1 201 ? -0.538 3.074 10.927 1.00 94.81 201 PRO A C 1
ATOM 1528 O O . PRO A 1 201 ? -0.768 3.985 10.131 1.00 94.81 201 PRO A O 1
ATOM 1531 N N . TYR A 1 202 ? -1.503 2.416 11.561 1.00 92.06 202 TYR A N 1
ATOM 1532 C CA . TYR A 1 202 ? -2.920 2.750 11.481 1.00 92.06 202 TYR A CA 1
ATOM 1533 C C . TYR A 1 202 ? -3.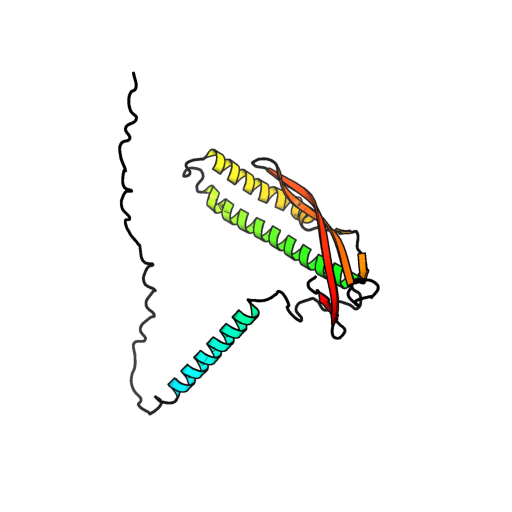437 3.132 12.860 1.00 92.06 202 TYR A C 1
ATOM 1535 O O . TYR A 1 202 ? -3.142 2.468 13.855 1.00 92.06 202 TYR A O 1
ATOM 1543 N N . ARG A 1 203 ? -4.236 4.199 12.910 1.00 91.38 203 ARG A N 1
ATOM 1544 C CA . ARG A 1 203 ? -4.930 4.654 14.114 1.00 91.38 203 ARG A CA 1
ATOM 1545 C C . ARG A 1 203 ? -6.321 5.142 13.732 1.00 91.38 203 ARG A C 1
ATOM 1547 O O . ARG A 1 203 ? -6.455 6.003 12.867 1.00 91.38 203 ARG A O 1
ATOM 1554 N N . PHE A 1 204 ? -7.341 4.568 14.358 1.00 88.56 204 PHE A N 1
ATOM 1555 C CA . PHE A 1 204 ? -8.744 4.882 14.109 1.00 88.56 204 PHE A CA 1
ATOM 1556 C C . PHE A 1 204 ? -9.470 5.074 15.434 1.00 88.56 204 PHE A C 1
ATOM 1558 O O . PHE A 1 204 ? -9.308 4.276 16.355 1.00 88.56 204 PHE A O 1
ATOM 1565 N N . MET A 1 205 ? -10.308 6.101 15.518 1.00 87.56 205 MET A N 1
ATOM 1566 C CA . MET A 1 205 ? -11.205 6.290 16.649 1.00 87.56 205 MET A CA 1
ATOM 1567 C C . MET A 1 205 ? -12.584 5.733 16.302 1.00 87.56 205 MET A C 1
ATOM 1569 O O . MET A 1 205 ? -13.142 6.037 15.249 1.00 87.56 205 MET A O 1
ATOM 1573 N N . PHE A 1 206 ? -13.142 4.924 17.195 1.00 85.06 206 PHE A N 1
ATOM 1574 C CA . PHE A 1 206 ? -14.453 4.307 17.068 1.00 85.06 206 PHE A CA 1
ATOM 1575 C C . PHE A 1 206 ? -15.391 4.777 18.179 1.00 85.06 206 PHE A C 1
ATOM 1577 O O . PHE A 1 206 ? -15.002 4.887 19.340 1.00 85.06 206 PHE A O 1
ATOM 1584 N N . ALA A 1 207 ? -16.659 4.996 17.841 1.00 83.19 207 ALA A N 1
ATOM 1585 C CA . ALA A 1 207 ? -17.723 5.259 18.805 1.00 83.19 207 ALA A CA 1
ATOM 1586 C C . ALA A 1 207 ? -18.929 4.357 18.532 1.00 83.19 207 ALA A C 1
ATOM 1588 O O . ALA A 1 207 ? -19.257 4.081 17.374 1.00 83.19 207 ALA A O 1
ATOM 1589 N N . LYS A 1 208 ? -19.616 3.914 19.592 1.00 76.69 208 LYS A N 1
ATOM 1590 C CA . LYS A 1 208 ? -20.855 3.140 19.459 1.00 76.69 208 LYS A CA 1
ATOM 1591 C C . LYS A 1 208 ? -22.048 4.088 19.335 1.00 76.69 208 LYS A C 1
ATOM 1593 O O . LYS A 1 208 ? -22.488 4.681 20.314 1.00 76.69 208 LYS A O 1
ATOM 1598 N N . ILE A 1 209 ? -22.594 4.218 18.129 1.00 74.81 209 ILE A N 1
ATOM 1599 C CA . ILE A 1 209 ? -23.737 5.086 17.819 1.00 74.81 209 ILE A CA 1
ATOM 1600 C C . ILE A 1 209 ? -24.899 4.202 17.366 1.00 74.81 209 ILE A C 1
ATOM 1602 O O . ILE A 1 209 ? -24.778 3.442 16.406 1.00 74.81 209 ILE A O 1
ATOM 1606 N N . ARG A 1 210 ? -26.039 4.274 18.071 1.00 75.06 210 ARG A N 1
ATOM 1607 C CA . ARG A 1 210 ? -27.232 3.438 17.800 1.00 75.06 210 ARG A CA 1
ATOM 1608 C C . ARG A 1 210 ? -26.903 1.937 17.712 1.00 75.06 210 ARG A C 1
ATOM 1610 O O . ARG A 1 210 ? -27.378 1.233 16.825 1.00 75.06 210 ARG A O 1
ATOM 1617 N N . GLY A 1 211 ? -26.035 1.467 18.609 1.00 71.06 211 GLY A N 1
ATOM 1618 C CA . GLY A 1 211 ? -25.625 0.063 18.687 1.00 71.06 211 GLY A CA 1
ATOM 1619 C C . GLY A 1 211 ? -24.555 -0.374 17.680 1.00 71.06 211 GLY A C 1
ATOM 1620 O O . GLY A 1 211 ? -24.110 -1.511 17.771 1.00 71.06 211 GLY A O 1
ATOM 1621 N N . LYS A 1 212 ? -24.102 0.498 16.769 1.00 72.69 212 LYS A N 1
ATOM 1622 C CA . LYS A 1 212 ? -23.077 0.183 15.761 1.00 72.69 212 LYS A CA 1
ATOM 1623 C C . LYS A 1 212 ? -21.775 0.912 16.061 1.00 72.69 212 LYS A C 1
ATOM 1625 O O . LYS A 1 212 ? -21.813 2.086 16.422 1.00 72.69 212 LYS A O 1
ATOM 1630 N N . TRP A 1 213 ? -20.641 0.248 15.867 1.00 72.62 213 TRP A N 1
ATOM 1631 C CA . TRP A 1 213 ? -19.345 0.922 15.864 1.00 72.62 213 TRP A CA 1
ATOM 1632 C C . TRP A 1 213 ? -19.189 1.723 14.572 1.00 72.62 213 TRP A C 1
ATOM 1634 O O . TRP A 1 213 ? -19.419 1.200 13.482 1.00 72.62 213 TRP A O 1
ATOM 1644 N N . LEU A 1 214 ? -18.830 2.996 14.701 1.00 78.69 214 LEU A N 1
ATOM 1645 C CA . LEU A 1 214 ? -18.559 3.898 13.587 1.00 78.69 214 LEU A CA 1
ATOM 1646 C C . LEU A 1 214 ? -17.200 4.554 13.793 1.00 78.69 214 LEU A C 1
ATOM 1648 O O . LEU A 1 214 ? -16.860 4.910 14.922 1.00 78.69 214 LEU A O 1
ATOM 1652 N N . VAL A 1 215 ? -16.452 4.725 12.702 1.00 82.75 215 VAL A N 1
ATOM 1653 C CA . VAL A 1 215 ? -15.239 5.548 12.704 1.00 82.75 215 VAL A CA 1
ATOM 1654 C C . VAL A 1 215 ? -15.659 6.998 12.925 1.00 82.75 215 VAL A C 1
ATOM 1656 O O . VAL A 1 215 ? -16.557 7.492 12.242 1.00 82.75 215 VAL A O 1
ATOM 1659 N N . VAL A 1 216 ? -15.020 7.671 13.872 1.00 81.06 216 VAL A N 1
ATOM 1660 C CA . VAL A 1 216 ? -15.220 9.093 14.151 1.00 81.06 216 VAL A CA 1
ATOM 1661 C C . VAL A 1 216 ? -13.918 9.847 13.915 1.00 81.06 216 VAL A C 1
ATOM 1663 O O . VAL A 1 216 ? -12.828 9.295 14.057 1.00 81.06 216 VAL A O 1
ATOM 1666 N N . LYS A 1 217 ? -14.043 11.107 13.499 1.00 74.06 217 LYS A N 1
ATOM 1667 C CA . LYS A 1 217 ? -12.903 12.007 13.347 1.00 74.06 217 LYS A CA 1
ATOM 1668 C C . LYS A 1 217 ? -12.383 12.375 14.739 1.00 74.06 217 LYS A C 1
ATOM 1670 O O . LYS A 1 217 ? -13.197 12.634 15.629 1.00 74.06 217 LYS A O 1
ATOM 1675 N N . GLU A 1 218 ? -11.063 12.346 14.900 1.00 60.50 218 GLU A N 1
ATOM 1676 C CA . GLU A 1 218 ? -10.390 12.827 16.116 1.00 60.50 218 GLU A CA 1
ATOM 1677 C C . GLU A 1 218 ? -10.627 14.324 16.339 1.00 60.50 218 GLU A C 1
ATOM 1679 O O . GLU A 1 218 ? -10.655 15.074 15.331 1.00 60.50 218 GLU A O 1
#

Sequence (218 aa):
MADEVKPPESGSPPPQEGVQSPPPAPEAPVAGGEPAGGGSKKKLMAAAGGVAALVLVAVVIMLVAKSCGEYSVPGAGPKLTDDAEKAGKSLVDFQEEKRWLGLQYARDKRDDQMSYWSGFVGLVEDETDYKNKLKREENYLKTFKENKDKLKGYTIEDVKADKEKKGDTETGRVIFSCNAKGNRLAKSGDTDWKVEEEKRPYRFMFAKIRGKWLVVKE

Radius of gyration: 30.78 Å; chains: 1; bounding box: 93×72×75 Å

pLDDT: mean 71.53, std 22.3, range [27.17, 97.38]

Foldseek 3Di:
DDDDDDDDDDDDDDDDDDPDDPDDDPDDDDPDDDDDDDDDDVPPVVVVVVVVVVVVVVVVVVVVVVVPDDPDDVPPQPQQDLDPLSSQVVVVVVVLVVVLVVLVVVLVVLVVVLVVLVVCLPPDPPNPLSVLVSLQSVQSNVQCVVCVVQQSDKDKADWDWAFDDDPPDGPQKIKIKIWIWGWDWDDDPRRHIDIDIDIHIDIFIWHQDPNTTDTDDD

Secondary structure (DSSP, 8-state):
-----------PPPP-----PPPPPPPPP------------TTHHHHHHHHHHHHHHHHHHHHHHHHSS-S--TT-S----S-HHHHHHHHHHHHHHHHHHHHHHHHHHHHHHHHHHHTTTTTSS-HHHHHHHHHHHHHHHHHHHHTHHHHH-EEEEEEEEEEEEETTEEEEEEEEEEEEEEEEEEEETTTEEEEEEEEEEEEEEEEEETTEEEEE--